Protein AF-0000000066302730 (afdb_homodimer)

Sequence (296 aa):
MMSVLVIVGCPEPPALIPSVLYLTNQLKKKGFNVIIAANPAALKLLEVADDDKYYLKGVGAVDIDGGLRGIEGINKIISFVHNDGGVSYTVTYKAKYNKPTYAIVFGRQINKDYVETLKNSNIGVYTARAFHNPMPIVNRIKEILANLMMSVLVIVGCPEPPALIPSVLYLTNQLKKKGFNVIIAANPAALKLLEVADDDKYYLKGVGAVDIDGGLRGIEGINKIISFVHNDGGVSYTVTYKAKYNKPTYAIVFGRQINKDYVETLKNSNIGVYTARAFHNPMPIVNRIKEILANL

Radius of gyration: 19.77 Å; Cα contacts (8 Å, |Δi|>4): 615; chains: 2; bounding box: 35×57×40 Å

pLDDT: mean 97.85, std 1.97, range [82.25, 98.94]

InterPro domains:
  IPR012033 MJ0452 [PF09001] (5-144)
  IPR012033 MJ0452 [PIRSF006600] (1-147)
  IPR036608 MTH777-like superfamily [G3DSA:3.40.50.10160] (1-147)
  IPR036608 MTH777-like superfamily [SSF75181] (1-147)

Solvent-accessible surface area (backbone atoms only — not comparable to full-atom values): 15336 Å² total; per-residue (Å²): 124,57,21,37,35,36,40,40,41,84,50,64,45,35,22,48,60,23,44,50,43,36,50,48,42,54,40,45,75,72,60,36,43,45,34,36,25,19,34,69,53,37,48,51,34,50,47,40,40,34,68,85,35,73,68,52,54,87,47,45,76,38,43,46,74,55,46,74,76,63,65,85,68,66,54,32,36,41,31,50,26,71,51,70,68,28,49,53,49,48,54,51,50,37,66,73,66,68,43,62,33,38,34,41,38,29,20,86,58,79,58,63,66,59,53,50,54,41,44,74,66,72,29,50,77,42,77,21,73,28,36,58,50,36,58,47,50,48,54,49,50,52,55,54,54,71,75,103,126,57,20,37,36,35,39,40,43,83,48,64,45,37,22,48,61,24,45,52,42,35,50,48,41,54,41,44,75,72,60,35,43,45,32,36,26,18,33,68,52,36,48,50,35,49,47,40,41,33,67,83,35,73,67,52,56,88,46,46,75,38,46,47,73,54,47,76,77,63,65,85,68,66,54,34,36,41,32,51,27,72,51,70,69,27,48,54,49,49,54,50,50,38,66,74,66,67,43,62,32,37,33,41,38,31,19,86,58,78,58,64,66,58,54,50,55,41,46,75,66,72,30,50,76,42,77,22,72,27,34,56,51,36,58,46,49,49,53,50,49,52,56,54,55,72,74,103

Structure (mmCIF, N/CA/C/O backbone):
data_AF-0000000066302730-model_v1
#
loop_
_entity.id
_entity.type
_entity.pdbx_description
1 polymer 'Uncharacterized protein MJ0452'
#
loop_
_atom_site.group_PDB
_atom_site.id
_atom_site.type_symbol
_atom_site.label_atom_id
_atom_site.label_alt_id
_atom_site.label_comp_id
_atom_site.label_asym_id
_atom_site.label_entity_id
_atom_site.label_seq_id
_atom_site.pdbx_PDB_ins_code
_atom_site.Cartn_x
_atom_site.Cartn_y
_atom_site.Cartn_z
_atom_site.occupancy
_atom_site.B_iso_or_equiv
_atom_site.auth_seq_id
_atom_site.auth_comp_id
_atom_site.auth_asym_id
_atom_site.auth_atom_id
_atom_site.pdbx_PDB_model_num
ATOM 1 N N . MET A 1 1 ? -18.828 19.938 10.141 1 82.25 1 MET A N 1
ATOM 2 C CA . MET A 1 1 ? -17.984 18.75 10.242 1 82.25 1 MET A CA 1
ATOM 3 C C . MET A 1 1 ? -16.516 19.125 10.117 1 82.25 1 MET A C 1
ATOM 5 O O . MET A 1 1 ? -16.156 20 9.328 1 82.25 1 MET A O 1
ATOM 9 N N . MET A 1 2 ? -15.656 18.656 11.062 1 95.06 2 MET A N 1
ATOM 10 C CA . MET A 1 2 ? -14.242 19.016 11.039 1 95.06 2 MET A CA 1
ATOM 11 C C . MET A 1 2 ? -13.508 18.25 9.938 1 95.06 2 MET A C 1
ATOM 13 O O . MET A 1 2 ? -13.75 17.062 9.734 1 95.06 2 MET A O 1
ATOM 17 N N . SER A 1 3 ? -12.648 19 9.188 1 98.19 3 SER A N 1
ATOM 18 C CA . SER A 1 3 ? -11.906 18.406 8.086 1 98.19 3 SER A CA 1
ATOM 19 C C . SER A 1 3 ? -10.414 18.312 8.406 1 98.19 3 SER A C 1
ATOM 21 O O . SER A 1 3 ? -9.836 19.234 8.977 1 98.19 3 SER A O 1
ATOM 23 N N . VAL A 1 4 ? -9.898 17.172 8.07 1 98.75 4 VAL A N 1
ATOM 24 C CA . VAL A 1 4 ? -8.461 16.969 8.195 1 98.75 4 VAL A CA 1
ATOM 25 C C . VAL A 1 4 ? -7.84 16.828 6.805 1 98.75 4 VAL A C 1
ATOM 27 O O . VAL A 1 4 ? -8.328 16.047 5.977 1 98.75 4 VAL A O 1
ATOM 30 N N . LEU A 1 5 ? -6.812 17.625 6.586 1 98.88 5 LEU A N 1
ATOM 31 C CA . LEU A 1 5 ? -6.02 17.531 5.363 1 98.88 5 LEU A CA 1
ATOM 32 C C . LEU A 1 5 ? -4.797 16.641 5.574 1 98.88 5 LEU A C 1
ATOM 34 O O . LEU A 1 5 ? -4.02 16.859 6.504 1 98.88 5 LEU A O 1
ATOM 38 N N . VAL A 1 6 ? -4.668 15.641 4.785 1 98.94 6 VAL A N 1
ATOM 39 C CA . VAL A 1 6 ? -3.541 14.719 4.859 1 98.94 6 VAL A CA 1
ATOM 40 C C . VAL A 1 6 ? -2.604 14.953 3.678 1 98.94 6 VAL A C 1
ATOM 42 O O . VAL A 1 6 ? -3.025 14.898 2.52 1 98.94 6 VAL A O 1
ATOM 45 N N . ILE A 1 7 ? -1.344 15.211 3.938 1 98.88 7 ILE A N 1
ATOM 46 C CA . ILE A 1 7 ? -0.361 15.5 2.898 1 98.88 7 ILE A CA 1
ATOM 47 C C . ILE A 1 7 ? 0.506 14.266 2.65 1 98.88 7 ILE A C 1
ATOM 49 O O . ILE A 1 7 ? 1.129 13.742 3.576 1 98.88 7 ILE A O 1
ATOM 53 N N . VAL A 1 8 ? 0.526 13.812 1.439 1 98.56 8 VAL A N 1
ATOM 54 C CA . VAL A 1 8 ? 1.239 12.602 1.047 1 98.56 8 VAL A CA 1
ATOM 55 C C . VAL A 1 8 ? 2.141 12.891 -0.15 1 98.56 8 VAL A C 1
ATOM 57 O O . VAL A 1 8 ? 1.653 13.148 -1.255 1 98.56 8 VAL A O 1
ATOM 60 N N . GLY A 1 9 ? 3.428 12.859 0.045 1 95.81 9 GLY A N 1
ATOM 61 C CA . GLY A 1 9 ? 4.398 13.148 -0.998 1 95.81 9 GLY A CA 1
ATOM 62 C C . GLY A 1 9 ? 4.855 11.906 -1.744 1 95.81 9 GLY A C 1
ATOM 63 O O . GLY A 1 9 ? 4.031 11.117 -2.213 1 95.81 9 GLY A O 1
ATOM 64 N N . CYS A 1 10 ? 6.129 11.734 -1.907 1 94.75 10 CYS A N 1
ATOM 65 C CA . CYS A 1 10 ? 6.75 10.641 -2.648 1 94.75 10 CYS A CA 1
ATOM 66 C C . CYS A 1 10 ? 6.426 9.297 -2.01 1 94.75 10 CYS A C 1
ATOM 68 O O . CYS A 1 10 ? 6.703 9.086 -0.829 1 94.75 10 CYS A O 1
ATOM 70 N N . PRO A 1 11 ? 5.91 8.414 -2.777 1 96.25 11 PRO A N 1
ATOM 71 C CA . PRO A 1 11 ? 5.445 7.152 -2.195 1 96.25 11 PRO A CA 1
ATOM 72 C C . PRO A 1 11 ? 6.539 6.09 -2.133 1 96.25 11 PRO A C 1
ATOM 74 O O . PRO A 1 11 ? 6.242 4.895 -2.055 1 96.25 11 PRO A O 1
ATOM 77 N N . GLU A 1 12 ? 7.762 6.449 -2.094 1 96.06 12 GLU A N 1
ATOM 78 C CA . GLU A 1 12 ? 8.906 5.543 -2.178 1 96.06 12 GLU A CA 1
ATOM 79 C C . GLU A 1 12 ? 8.898 4.535 -1.034 1 96.06 12 GLU A C 1
ATOM 81 O O . GLU A 1 12 ? 9.102 3.338 -1.253 1 96.06 12 GLU A O 1
ATOM 86 N N . PRO A 1 13 ? 8.68 4.953 0.217 1 97.38 13 PRO A N 1
ATOM 87 C CA . PRO A 1 13 ? 8.672 3.945 1.28 1 97.38 13 PRO A CA 1
ATOM 88 C C . PRO A 1 13 ? 7.434 3.055 1.247 1 97.38 13 PRO A C 1
ATOM 90 O O . PRO A 1 13 ? 6.309 3.559 1.293 1 97.38 13 PRO A O 1
ATOM 93 N N . PRO A 1 14 ? 7.566 1.772 1.307 1 97.69 14 PRO A N 1
ATOM 94 C CA . PRO A 1 14 ? 6.441 0.843 1.213 1 97.69 14 PRO A CA 1
ATOM 95 C C . PRO A 1 14 ? 5.418 1.039 2.33 1 97.69 14 PRO A C 1
ATOM 97 O O . PRO A 1 14 ? 4.23 0.777 2.139 1 97.69 14 PRO A O 1
ATOM 100 N N . ALA A 1 15 ? 5.844 1.552 3.383 1 98.38 15 ALA A N 1
ATOM 101 C CA . ALA A 1 15 ? 4.977 1.697 4.551 1 98.38 15 ALA A CA 1
ATOM 102 C C . ALA A 1 15 ? 4.027 2.879 4.383 1 98.38 15 ALA A C 1
ATOM 104 O O . ALA A 1 15 ? 3.055 3.012 5.129 1 98.38 15 ALA A O 1
ATOM 105 N N . LEU A 1 16 ? 4.285 3.754 3.436 1 98.62 16 LEU A N 1
ATOM 106 C CA . LEU A 1 16 ? 3.555 5.016 3.359 1 98.62 16 LEU A CA 1
ATOM 107 C C . LEU A 1 16 ? 2.092 4.777 2.996 1 98.62 16 LEU A C 1
ATOM 109 O O . LEU A 1 16 ? 1.191 5.164 3.744 1 98.62 16 LEU A O 1
ATOM 113 N N . ILE A 1 17 ? 1.818 4.062 1.944 1 98.81 17 ILE A N 1
ATOM 114 C CA . ILE A 1 17 ? 0.468 3.932 1.408 1 98.81 17 ILE A CA 1
ATOM 115 C C . ILE A 1 17 ? -0.411 3.176 2.402 1 98.81 17 ILE A C 1
ATOM 117 O O . ILE A 1 17 ? -1.511 3.625 2.734 1 98.81 17 ILE A O 1
ATOM 121 N N . PRO A 1 18 ? 0.061 2.053 2.994 1 98.88 18 PRO A N 1
ATOM 122 C CA . PRO A 1 18 ? -0.733 1.389 4.031 1 98.88 18 PRO A CA 1
ATOM 123 C C . PRO A 1 18 ? -1.043 2.303 5.211 1 98.88 18 PRO A C 1
ATOM 125 O O . PRO A 1 18 ? -2.162 2.289 5.73 1 98.88 18 PRO A O 1
ATOM 128 N N . SER A 1 19 ? -0.07 3.105 5.586 1 98.94 19 SER A N 1
ATOM 129 C CA . SER A 1 19 ? -0.246 3.992 6.73 1 98.94 19 SER A CA 1
ATOM 130 C C . SER A 1 19 ? -1.271 5.082 6.43 1 98.94 19 SER A C 1
ATOM 132 O O . SER A 1 19 ? -2.057 5.457 7.305 1 98.94 19 SER A O 1
ATOM 134 N N . VAL A 1 20 ? -1.261 5.602 5.23 1 98.94 20 VAL A N 1
ATOM 135 C CA . VAL A 1 20 ? -2.217 6.629 4.832 1 98.94 20 VAL A CA 1
ATOM 136 C C . VAL A 1 20 ? -3.631 6.055 4.848 1 98.94 20 VAL A C 1
ATOM 138 O O . VAL A 1 20 ? -4.57 6.703 5.312 1 98.94 20 VAL A O 1
ATOM 141 N N . LEU A 1 21 ? -3.787 4.836 4.324 1 98.94 21 LEU A N 1
ATOM 142 C CA . LEU A 1 21 ? -5.102 4.203 4.352 1 98.94 21 LEU A CA 1
ATOM 143 C C . LEU A 1 21 ? -5.57 3.98 5.785 1 98.94 21 LEU A C 1
ATOM 145 O O . LEU A 1 21 ? -6.738 4.207 6.105 1 98.94 21 LEU A O 1
ATOM 149 N N . TYR A 1 22 ? -4.66 3.547 6.652 1 98.94 22 TYR A N 1
ATOM 150 C CA . TYR A 1 22 ? -4.977 3.361 8.062 1 98.94 22 TYR A CA 1
ATOM 151 C C . TYR A 1 22 ? -5.43 4.668 8.703 1 98.94 22 TYR A C 1
ATOM 153 O O . TYR A 1 22 ? -6.488 4.727 9.328 1 98.94 22 TYR A O 1
ATOM 161 N N . LEU A 1 23 ? -4.672 5.727 8.492 1 98.94 23 LEU A N 1
ATOM 162 C CA . LEU A 1 23 ? -5.02 7.031 9.047 1 98.94 23 LEU A CA 1
ATOM 163 C C . LEU A 1 23 ? -6.383 7.488 8.539 1 98.94 23 LEU A C 1
ATOM 165 O O . LEU A 1 23 ? -7.227 7.93 9.32 1 98.94 23 LEU A O 1
ATOM 169 N N . THR A 1 24 ? -6.57 7.395 7.227 1 98.88 24 THR A N 1
ATOM 170 C CA . THR A 1 24 ? -7.82 7.816 6.605 1 98.88 24 THR A CA 1
ATOM 171 C C . THR A 1 24 ? -9.008 7.098 7.238 1 98.88 24 THR A C 1
ATOM 173 O O . THR A 1 24 ? -10 7.73 7.602 1 98.88 24 THR A O 1
ATOM 176 N N . ASN A 1 25 ? -8.859 5.793 7.398 1 98.88 25 ASN A N 1
ATOM 177 C CA . ASN A 1 25 ? -9.914 4.98 8.008 1 98.88 25 ASN A CA 1
ATOM 178 C C . ASN A 1 25 ? -10.211 5.43 9.438 1 98.88 25 ASN A C 1
ATOM 180 O O . ASN A 1 25 ? -11.367 5.594 9.812 1 98.88 25 ASN A O 1
ATOM 184 N N . GLN A 1 26 ?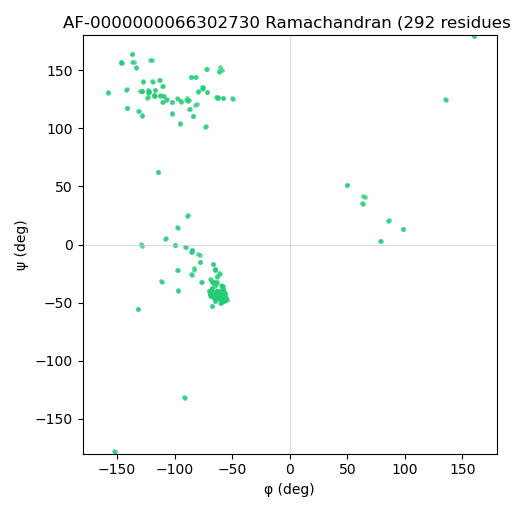 -9.188 5.668 10.203 1 98.88 26 GLN A N 1
ATOM 185 C CA . GLN A 1 26 ? -9.344 6.035 11.602 1 98.88 26 GLN A CA 1
ATOM 186 C C . GLN A 1 26 ? -9.977 7.418 11.742 1 98.88 26 GLN A C 1
ATOM 188 O O . GLN A 1 26 ? -10.82 7.637 12.617 1 98.88 26 GLN A O 1
ATOM 193 N N . LEU A 1 27 ? -9.578 8.352 10.883 1 98.88 27 LEU A N 1
ATOM 194 C CA . LEU A 1 27 ? -10.164 9.695 10.898 1 98.88 27 LEU A CA 1
ATOM 195 C C . LEU A 1 27 ? -11.656 9.641 10.578 1 98.88 27 LEU A C 1
ATOM 197 O O . LEU A 1 27 ? -12.469 10.289 11.242 1 98.88 27 LEU A O 1
ATOM 201 N N . LYS A 1 28 ? -11.984 8.859 9.578 1 98.62 28 LYS A N 1
ATOM 202 C CA . LYS A 1 28 ? -13.391 8.727 9.203 1 98.62 28 LYS A CA 1
ATOM 203 C C . LYS A 1 28 ? -14.203 8.109 10.328 1 98.62 28 LYS A C 1
ATOM 205 O O . LYS A 1 28 ? -15.32 8.547 10.617 1 98.62 28 LYS A O 1
ATOM 210 N N . LYS A 1 29 ? -13.68 7.16 10.984 1 98.19 29 LYS A N 1
ATOM 211 C CA . LYS A 1 29 ? -14.359 6.516 12.109 1 98.19 29 LYS A CA 1
ATOM 212 C C . LYS A 1 29 ? -14.586 7.496 13.25 1 98.19 29 LYS A C 1
ATOM 214 O O . LYS A 1 29 ? -15.555 7.367 14 1 98.19 29 LYS A O 1
ATOM 219 N N . LYS A 1 30 ? -13.719 8.453 13.305 1 98 30 LYS A N 1
ATOM 220 C 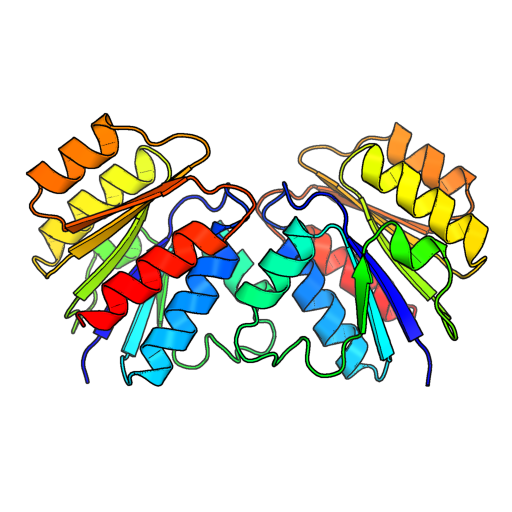CA . LYS A 1 30 ? -13.844 9.469 14.344 1 98 30 LYS A CA 1
ATOM 221 C C . LYS A 1 30 ? -14.797 10.586 13.914 1 98 30 LYS A C 1
ATOM 223 O O . LYS A 1 30 ? -15.047 11.523 14.672 1 98 30 LYS A O 1
ATOM 228 N N . GLY A 1 31 ? -15.242 10.531 12.648 1 97.5 31 GLY A N 1
ATOM 229 C CA . GLY A 1 31 ? -16.25 11.469 12.188 1 97.5 31 GLY A CA 1
ATOM 230 C C . GLY A 1 31 ? -15.672 12.648 11.43 1 97.5 31 GLY A C 1
ATOM 231 O O . GLY A 1 31 ? -16.375 13.625 11.172 1 97.5 31 GLY A O 1
ATOM 232 N N . PHE A 1 32 ? -14.43 12.562 11.055 1 98.44 32 PHE A N 1
ATOM 233 C CA . PHE A 1 32 ? -13.805 13.648 10.312 1 98.44 32 PHE A CA 1
ATOM 234 C C . PHE A 1 32 ? -14.07 13.508 8.82 1 98.44 32 PHE A C 1
ATOM 236 O O . PHE A 1 32 ? -14.117 12.398 8.297 1 98.44 32 PHE A O 1
ATOM 243 N N . ASN A 1 33 ? -14.242 14.648 8.211 1 98.44 33 ASN A N 1
ATOM 244 C CA . ASN A 1 33 ? -14.047 14.711 6.77 1 98.44 33 ASN A CA 1
ATOM 245 C C . ASN A 1 33 ? -12.562 14.688 6.406 1 98.44 33 ASN A C 1
ATOM 247 O O . ASN A 1 33 ? -11.758 15.398 7.02 1 98.44 33 ASN A O 1
ATOM 251 N N . VAL A 1 34 ? -12.195 13.891 5.438 1 98.81 34 VAL A N 1
ATOM 252 C CA . VAL A 1 34 ? -10.781 13.742 5.094 1 98.81 34 VAL A CA 1
ATOM 253 C C . VAL A 1 34 ? -10.547 14.234 3.664 1 98.81 34 VAL A C 1
ATOM 255 O O . VAL A 1 34 ? -11.32 13.914 2.758 1 98.81 34 VAL A O 1
ATOM 258 N N . ILE A 1 35 ? -9.555 15.016 3.498 1 98.81 35 ILE A N 1
ATOM 259 C CA . ILE A 1 35 ? -9.055 15.414 2.188 1 98.81 35 ILE A CA 1
ATOM 260 C C . ILE A 1 35 ? -7.574 15.047 2.066 1 98.81 35 ILE A C 1
ATOM 262 O O . ILE A 1 35 ? -6.777 15.359 2.957 1 98.81 35 ILE A O 1
ATOM 266 N N . ILE A 1 36 ? -7.203 14.438 0.993 1 98.88 36 ILE A N 1
ATOM 267 C CA . ILE A 1 36 ? -5.82 14.031 0.774 1 98.88 36 ILE A CA 1
ATOM 268 C C . ILE A 1 36 ? -5.199 14.891 -0.329 1 98.88 36 ILE A C 1
ATOM 270 O O . ILE A 1 36 ? -5.754 14.992 -1.426 1 98.88 36 ILE A O 1
ATOM 274 N N . ALA A 1 37 ? -4.152 15.539 -0.036 1 98.75 37 ALA A N 1
ATOM 275 C CA . ALA A 1 37 ? -3.295 16.188 -1.022 1 98.75 37 ALA A CA 1
ATOM 276 C C . ALA A 1 37 ? -2.041 15.359 -1.287 1 98.75 37 ALA A C 1
ATOM 278 O O . ALA A 1 37 ? -1.196 15.203 -0.402 1 98.75 37 ALA A O 1
ATOM 279 N N . ALA A 1 38 ? -1.943 14.844 -2.482 1 98.25 38 ALA A N 1
ATOM 280 C CA . ALA A 1 38 ? -0.878 13.875 -2.717 1 98.25 38 ALA A CA 1
ATOM 281 C C . ALA A 1 38 ? -0.345 13.977 -4.141 1 98.25 38 ALA A C 1
ATOM 283 O O . ALA A 1 38 ? -1.014 14.523 -5.023 1 98.25 38 ALA A O 1
ATOM 284 N N . ASN A 1 39 ? 0.9 13.516 -4.316 1 96.19 39 ASN A N 1
ATOM 285 C CA . ASN A 1 39 ? 1.419 13.32 -5.668 1 96.19 39 ASN A CA 1
ATOM 286 C C . ASN A 1 39 ? 0.576 12.312 -6.449 1 96.19 39 ASN A C 1
ATOM 288 O O . ASN A 1 39 ? -0.024 11.414 -5.859 1 96.19 39 ASN A O 1
ATOM 292 N N . PRO A 1 40 ? 0.587 12.484 -7.746 1 94.94 40 PRO A N 1
ATOM 293 C CA . PRO A 1 40 ? -0.243 11.609 -8.57 1 94.94 40 PRO A CA 1
ATOM 294 C C . PRO A 1 40 ? 0.083 10.133 -8.367 1 94.94 40 PRO A C 1
ATOM 296 O O . PRO A 1 40 ? -0.823 9.297 -8.336 1 94.94 40 PRO A O 1
ATOM 299 N N . ALA A 1 41 ? 1.372 9.836 -8.266 1 96 41 ALA A N 1
ATOM 300 C CA . ALA A 1 41 ? 1.76 8.445 -8.062 1 96 41 ALA A CA 1
ATOM 301 C C . ALA A 1 41 ? 1.181 7.895 -6.762 1 96 41 ALA A C 1
ATOM 303 O O . ALA A 1 41 ? 0.678 6.77 -6.723 1 96 41 ALA A O 1
ATOM 304 N N . ALA A 1 42 ? 1.251 8.688 -5.707 1 97.81 42 ALA A N 1
ATOM 305 C CA . ALA A 1 42 ? 0.692 8.266 -4.422 1 97.81 42 ALA A CA 1
ATOM 306 C C . ALA A 1 42 ? -0.819 8.078 -4.516 1 97.81 42 ALA A C 1
ATOM 308 O O . ALA A 1 42 ? -1.364 7.105 -3.994 1 97.81 42 ALA A O 1
ATOM 309 N N . LEU A 1 43 ? -1.479 8.984 -5.18 1 98 43 LEU A N 1
ATOM 310 C CA . LEU A 1 43 ? -2.926 8.883 -5.332 1 98 43 LEU A CA 1
ATOM 311 C C . LEU A 1 43 ? -3.307 7.613 -6.082 1 98 43 LEU A C 1
ATOM 313 O O . LEU A 1 43 ? -4.254 6.922 -5.699 1 98 43 LEU A O 1
ATOM 317 N N . LYS A 1 44 ? -2.594 7.328 -7.117 1 97.94 44 LYS A N 1
ATOM 318 C CA . LYS A 1 44 ? -2.873 6.129 -7.898 1 97.94 44 LYS A CA 1
ATOM 319 C C . LYS A 1 44 ? -2.682 4.867 -7.062 1 97.94 44 LYS A C 1
ATOM 321 O O . LYS A 1 44 ? -3.49 3.939 -7.133 1 97.94 44 LYS A O 1
ATOM 326 N N . LEU A 1 45 ? -1.625 4.84 -6.277 1 98.81 45 LEU A N 1
ATOM 327 C CA . LEU A 1 45 ? -1.378 3.699 -5.402 1 98.81 45 LEU A CA 1
ATOM 328 C C . LEU A 1 45 ? -2.523 3.518 -4.414 1 98.81 45 LEU A C 1
ATOM 330 O O . LEU A 1 45 ? -2.969 2.393 -4.172 1 98.81 45 LEU A O 1
ATOM 334 N N . LEU A 1 46 ? -3.004 4.613 -3.852 1 98.81 46 LEU A N 1
ATOM 335 C CA . LEU A 1 46 ? -4.133 4.559 -2.928 1 98.81 46 LEU A CA 1
ATOM 336 C C . LEU A 1 46 ? -5.371 4 -3.615 1 98.81 46 LEU A C 1
ATOM 338 O O . LEU A 1 46 ? -6.066 3.146 -3.059 1 98.81 46 LEU A O 1
ATOM 342 N N . GLU A 1 47 ? -5.625 4.461 -4.781 1 98.69 47 GLU A N 1
ATOM 343 C CA . GLU A 1 47 ? -6.797 4.039 -5.539 1 98.69 47 GLU A CA 1
ATOM 344 C C . GLU A 1 47 ? -6.746 2.543 -5.844 1 98.69 47 GLU A C 1
ATOM 346 O O . GLU A 1 47 ? -7.754 1.843 -5.715 1 98.69 47 GLU A O 1
ATOM 351 N N . VAL A 1 48 ? -5.613 2.105 -6.223 1 98.81 48 VAL A N 1
ATOM 352 C CA . VAL A 1 48 ? -5.457 0.699 -6.582 1 98.81 48 VAL A CA 1
ATOM 353 C C . VAL A 1 48 ? -5.551 -0.169 -5.328 1 98.81 48 VAL A C 1
ATOM 355 O O . VAL A 1 48 ? -6.16 -1.239 -5.352 1 98.81 48 VAL A O 1
ATOM 358 N N . ALA A 1 49 ? -4.961 0.279 -4.246 1 98.81 49 ALA A N 1
ATOM 359 C CA . ALA A 1 49 ? -5.008 -0.464 -2.99 1 98.81 49 ALA A CA 1
ATOM 360 C C . ALA A 1 49 ? -6.441 -0.581 -2.475 1 98.81 49 ALA A C 1
ATOM 362 O O . ALA A 1 49 ? -6.781 -1.542 -1.78 1 98.81 49 ALA A O 1
ATOM 363 N N . ASP A 1 50 ? -7.219 0.396 -2.736 1 98.81 50 ASP A N 1
ATOM 364 C CA . ASP A 1 50 ? -8.609 0.449 -2.312 1 98.81 50 ASP A CA 1
ATOM 365 C C . ASP A 1 50 ? -9.555 0.407 -3.514 1 98.81 50 ASP A C 1
ATOM 367 O O . ASP A 1 50 ? -10.398 1.291 -3.678 1 98.81 50 ASP A O 1
ATOM 371 N N . ASP A 1 51 ? -9.461 -0.646 -4.168 1 98.12 51 ASP A N 1
ATOM 372 C CA . ASP A 1 51 ? -10.078 -0.824 -5.477 1 98.12 51 ASP A CA 1
ATOM 373 C C . ASP A 1 51 ? -11.594 -0.61 -5.402 1 98.12 51 ASP A C 1
ATOM 375 O O . ASP A 1 51 ? -12.188 -0.049 -6.32 1 98.12 51 ASP A O 1
ATOM 379 N N . ASP A 1 52 ? -12.281 -0.988 -4.355 1 98.62 52 ASP A N 1
ATOM 380 C CA . ASP A 1 52 ? -13.727 -0.846 -4.191 1 98.62 52 ASP A CA 1
ATOM 381 C C . ASP A 1 52 ? -14.078 0.478 -3.516 1 98.62 52 ASP A C 1
ATOM 383 O O . ASP A 1 52 ? -15.242 0.746 -3.227 1 98.62 52 ASP A O 1
ATOM 387 N N . LYS A 1 53 ? -13.086 1.25 -3.16 1 98.44 53 LYS A N 1
ATOM 388 C CA . LYS A 1 53 ? -13.242 2.555 -2.521 1 98.44 53 LYS A CA 1
ATOM 389 C C . LYS A 1 53 ? -13.906 2.422 -1.156 1 98.44 53 LYS A C 1
ATOM 391 O O . LYS A 1 53 ? -14.742 3.248 -0.784 1 98.44 53 LYS A O 1
ATOM 396 N N . TYR A 1 54 ? -13.586 1.35 -0.514 1 98.75 54 TYR A N 1
ATOM 397 C CA . TYR A 1 54 ? -14.117 1.178 0.833 1 98.75 54 TYR A CA 1
ATOM 398 C C . TYR A 1 54 ? -13.57 2.244 1.775 1 98.75 54 TYR A C 1
ATOM 400 O O . TYR A 1 54 ? -14.328 2.912 2.477 1 98.75 54 TYR A O 1
ATOM 408 N N . TYR A 1 55 ? -12.273 2.465 1.792 1 98.81 55 TYR A N 1
ATOM 409 C CA . TYR A 1 55 ? -11.609 3.393 2.703 1 98.81 55 TYR A CA 1
ATOM 410 C C . TYR A 1 55 ? -11.633 4.809 2.146 1 98.81 55 TYR A C 1
ATOM 412 O O . TYR A 1 55 ? -11.672 5.781 2.904 1 98.81 55 TYR A O 1
ATOM 420 N N . LEU A 1 56 ? -11.711 4.93 0.857 1 98.81 56 LEU A N 1
ATOM 421 C CA . LEU A 1 56 ? -11.586 6.238 0.223 1 98.81 56 LEU A CA 1
ATOM 422 C C . LEU A 1 56 ? -12.953 6.805 -0.129 1 98.81 56 LEU A C 1
ATOM 424 O O . LEU A 1 56 ? -13.055 7.895 -0.702 1 98.81 56 LEU A O 1
ATOM 428 N N . LYS A 1 57 ? -13.992 6.004 0.202 1 98.31 57 LYS A N 1
ATOM 429 C CA . LYS A 1 57 ? -15.328 6.531 -0.042 1 98.31 57 LYS A CA 1
ATOM 430 C C . LYS A 1 57 ? -15.547 7.848 0.701 1 98.31 57 LYS A C 1
ATOM 432 O O . LYS A 1 57 ? -15.305 7.934 1.907 1 98.31 57 LYS A 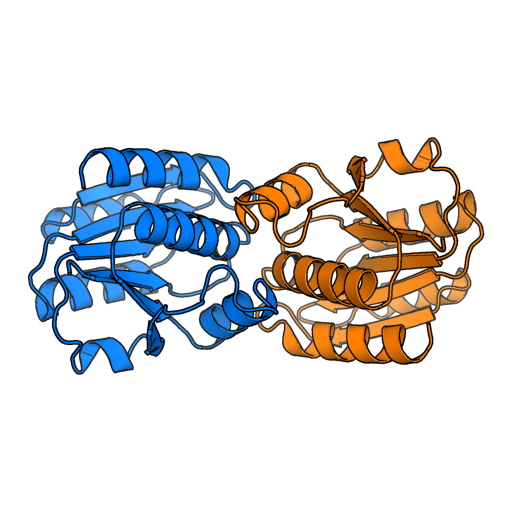O 1
ATOM 437 N N . GLY A 1 58 ? -15.93 8.836 -0.026 1 98 58 GLY A N 1
ATOM 438 C CA . GLY A 1 58 ? -16.219 10.125 0.584 1 98 58 GLY A CA 1
ATOM 439 C C . GLY A 1 58 ? -14.969 10.93 0.9 1 98 58 GLY A C 1
ATOM 440 O O . GLY A 1 58 ? -15.055 12.008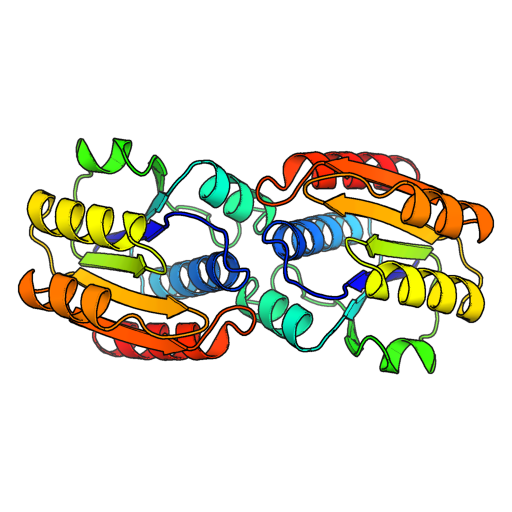 1.491 1 98 58 GLY A O 1
ATOM 441 N N . VAL A 1 59 ? -13.82 10.445 0.559 1 98.62 59 VAL A N 1
ATOM 442 C CA . VAL A 1 59 ? -12.562 11.148 0.81 1 98.62 59 VAL A CA 1
ATOM 443 C C . VAL A 1 59 ? -12.234 12.055 -0.372 1 98.62 59 VAL A C 1
ATOM 445 O O . VAL A 1 59 ? -12.242 11.609 -1.523 1 98.62 59 VAL A O 1
ATOM 448 N N . GLY A 1 60 ? -12.008 13.359 -0.089 1 97.94 60 GLY A N 1
ATOM 449 C CA . GLY A 1 60 ? -11.516 14.242 -1.136 1 97.94 60 GLY A CA 1
ATOM 450 C C . GLY A 1 60 ? -10.062 13.992 -1.492 1 97.94 60 GLY A C 1
ATOM 451 O O . GLY A 1 60 ? -9.273 13.578 -0.642 1 97.94 60 GLY A O 1
ATOM 452 N N . ALA A 1 61 ? -9.734 14.281 -2.736 1 97.56 61 ALA A N 1
ATOM 453 C CA . ALA A 1 61 ? -8.352 14.141 -3.184 1 97.56 61 ALA A CA 1
ATOM 454 C C . ALA A 1 61 ? -7.969 15.266 -4.137 1 97.56 61 ALA A C 1
ATOM 456 O O . ALA A 1 61 ? -8.742 15.633 -5.023 1 97.56 61 ALA A O 1
ATOM 457 N N . VAL A 1 62 ? -6.859 15.812 -3.871 1 97.5 62 VAL A N 1
ATOM 458 C CA . VAL A 1 62 ? -6.328 16.844 -4.758 1 97.5 62 VAL A CA 1
ATOM 459 C C . VAL A 1 62 ? -4.844 16.594 -5.012 1 97.5 62 VAL A C 1
ATOM 461 O O . VAL A 1 62 ? -4.184 15.898 -4.242 1 97.5 62 VAL A O 1
ATOM 464 N N . ASP A 1 63 ? -4.363 17.141 -6.125 1 96.88 63 ASP A N 1
ATOM 465 C CA . ASP A 1 63 ? -2.922 17.156 -6.355 1 96.88 63 ASP A CA 1
ATOM 466 C C . ASP A 1 63 ? -2.199 17.953 -5.281 1 96.88 63 ASP A C 1
ATOM 468 O O . ASP A 1 63 ? -2.693 19 -4.836 1 96.88 63 ASP A O 1
ATOM 472 N N . ILE A 1 64 ? -1.045 17.578 -4.984 1 97.56 64 ILE A N 1
ATOM 473 C CA . ILE A 1 64 ? -0.323 18.156 -3.857 1 97.56 64 ILE A CA 1
ATOM 474 C C . ILE A 1 64 ? -0.052 19.625 -4.125 1 97.56 64 ILE A C 1
ATOM 476 O O . ILE A 1 64 ? -0.106 20.453 -3.207 1 97.56 64 ILE A O 1
ATOM 480 N N . ASP A 1 65 ? 0.201 20 -5.344 1 96.56 65 ASP A N 1
ATOM 481 C CA . ASP A 1 65 ? 0.36 21.422 -5.691 1 96.56 65 ASP A CA 1
ATOM 482 C C . ASP A 1 65 ? -0.991 22.125 -5.742 1 96.56 65 ASP A C 1
ATOM 484 O O . ASP A 1 65 ? -1.097 23.297 -5.375 1 96.56 65 ASP A O 1
ATOM 488 N N . GLY A 1 66 ? -1.995 21.375 -6.137 1 94.06 66 GLY A N 1
ATOM 489 C CA . GLY A 1 66 ? -3.334 21.938 -6.258 1 94.06 66 GLY A CA 1
ATOM 490 C C . GLY A 1 66 ? -3.936 22.328 -4.922 1 94.06 66 GLY A C 1
ATOM 491 O O . GLY A 1 66 ? -4.684 23.312 -4.844 1 94.06 66 GLY A O 1
ATOM 492 N N . GLY A 1 67 ? -3.604 21.609 -3.906 1 94.06 67 GLY A N 1
ATOM 493 C CA . GLY A 1 67 ? -4.113 21.906 -2.578 1 94.06 67 GLY A CA 1
ATOM 494 C C . GLY A 1 67 ? -3.635 23.25 -2.045 1 94.06 67 GLY A C 1
ATOM 495 O O . GLY A 1 67 ? -4.273 23.844 -1.17 1 94.06 67 GLY A O 1
ATOM 496 N N . LEU A 1 68 ? -2.584 23.688 -2.592 1 95.19 68 LEU A N 1
ATOM 497 C CA . LEU A 1 68 ? -2.016 24.938 -2.135 1 95.19 68 LEU A CA 1
ATOM 498 C C . LEU A 1 68 ? -2.775 26.125 -2.727 1 95.19 68 LEU A C 1
ATOM 500 O O . LEU A 1 68 ? -2.605 27.266 -2.279 1 95.19 68 LEU A O 1
ATOM 504 N N . ARG A 1 69 ? -3.705 25.812 -3.695 1 93.5 69 ARG A N 1
ATOM 505 C CA . ARG A 1 69 ? -4.527 26.875 -4.277 1 93.5 69 ARG A CA 1
ATOM 506 C C . ARG A 1 69 ? -5.734 27.172 -3.395 1 93.5 69 ARG A C 1
ATOM 508 O O . ARG A 1 69 ? -6.387 28.203 -3.559 1 93.5 69 ARG A O 1
ATOM 515 N N . GLY A 1 70 ? -6.004 26.219 -2.609 1 92.75 70 GLY A N 1
ATOM 516 C CA . GLY A 1 70 ? -7.031 26.484 -1.617 1 92.75 70 GLY A CA 1
ATOM 517 C C . GLY A 1 70 ? -8.039 25.359 -1.481 1 92.75 70 GLY A C 1
ATOM 518 O O . GLY A 1 70 ? -8.594 24.891 -2.479 1 92.75 70 GLY A O 1
ATOM 519 N N . ILE A 1 71 ? -8.188 24.891 -0.294 1 94.75 71 ILE A N 1
ATOM 520 C CA . ILE A 1 71 ? -9.219 23.953 0.124 1 94.75 71 ILE A CA 1
ATOM 521 C C . ILE A 1 71 ? -10.016 24.547 1.289 1 94.75 71 ILE A C 1
ATOM 523 O O . ILE A 1 71 ? -9.43 24.984 2.285 1 94.75 71 ILE A O 1
ATOM 527 N N . GLU A 1 72 ? -11.273 24.594 1.149 1 93.31 72 GLU A N 1
ATOM 528 C CA . GLU A 1 72 ? -12.094 25.219 2.189 1 93.31 72 GLU A CA 1
ATOM 529 C C . GLU A 1 72 ? -12.344 24.25 3.342 1 93.31 72 GLU A C 1
ATOM 531 O O . GLU A 1 72 ? -12.445 23.031 3.131 1 93.31 72 GLU A O 1
ATOM 536 N N . GLY A 1 73 ? -12.359 24.844 4.48 1 95.44 73 GLY A N 1
ATOM 537 C CA . GLY A 1 73 ? -12.898 24.109 5.613 1 95.44 73 GLY A CA 1
ATOM 538 C C . GLY A 1 73 ? -11.883 23.219 6.297 1 95.44 73 GLY A C 1
ATOM 539 O O . GLY A 1 73 ? -12.25 22.297 7.035 1 95.44 73 GLY A O 1
ATOM 540 N N . ILE A 1 74 ? -10.594 23.5 6.094 1 98 74 ILE A N 1
ATOM 541 C CA . ILE A 1 74 ? -9.57 22.672 6.723 1 98 74 ILE A CA 1
ATOM 542 C C . ILE A 1 74 ? -9.406 23.078 8.188 1 98 74 ILE A C 1
ATOM 544 O O . ILE A 1 74 ? -9.242 24.266 8.492 1 98 74 ILE A O 1
ATOM 548 N N . ASN A 1 75 ? -9.406 22.125 9.039 1 98.44 75 ASN A N 1
ATOM 549 C CA . ASN A 1 75 ? -9.297 22.406 10.461 1 98.44 75 ASN A CA 1
ATOM 550 C C . ASN A 1 75 ? -7.961 21.938 11.023 1 98.44 75 ASN A C 1
ATOM 552 O O . ASN A 1 75 ? -7.434 22.516 11.969 1 98.44 75 ASN A O 1
ATOM 556 N N . LYS A 1 76 ? -7.453 20.891 10.469 1 98.69 76 LYS A N 1
ATOM 557 C CA . LYS A 1 76 ? -6.191 20.297 10.898 1 98.69 76 LYS A CA 1
ATOM 558 C C . LYS A 1 76 ? -5.438 19.688 9.719 1 98.69 76 LYS A C 1
ATOM 560 O O . LYS A 1 76 ? -6.035 19.359 8.695 1 98.69 76 LYS A O 1
ATOM 565 N N . ILE A 1 77 ? -4.105 19.562 9.914 1 98.81 77 ILE A N 1
ATOM 566 C CA . ILE A 1 77 ? -3.258 19 8.867 1 98.81 77 ILE A CA 1
ATOM 567 C C . ILE A 1 77 ? -2.383 17.906 9.445 1 98.81 77 ILE A C 1
ATOM 569 O O . ILE A 1 77 ? -1.811 18.062 10.531 1 98.81 77 ILE A O 1
ATOM 573 N N . ILE A 1 78 ? -2.316 16.781 8.82 1 98.94 78 ILE A N 1
ATOM 574 C CA . ILE A 1 78 ? -1.382 15.711 9.141 1 98.94 78 ILE A CA 1
ATOM 575 C C . ILE A 1 78 ? -0.543 15.375 7.91 1 98.94 78 ILE A C 1
ATOM 577 O O . ILE A 1 78 ? -1.082 15.18 6.816 1 98.94 78 ILE A O 1
ATOM 581 N N . SER A 1 79 ? 0.749 15.305 8.055 1 98.94 79 SER A N 1
ATOM 582 C CA . SER A 1 79 ? 1.654 15.125 6.93 1 98.94 79 SER A CA 1
ATOM 583 C C . SER A 1 79 ? 2.6 13.945 7.164 1 98.94 79 SER A C 1
ATOM 585 O O . SER A 1 79 ? 3.104 13.758 8.273 1 98.94 79 SER A O 1
ATOM 587 N N . PHE A 1 80 ? 2.861 13.18 6.168 1 98.94 80 PHE A N 1
ATOM 588 C CA . PHE A 1 80 ? 3.891 12.148 6.164 1 98.94 80 PHE A CA 1
ATOM 589 C C . PHE A 1 80 ? 5.172 12.656 5.52 1 98.94 80 PHE A C 1
ATOM 591 O O . PHE A 1 80 ? 5.164 13.07 4.355 1 98.94 80 PHE A O 1
ATOM 598 N N . VAL A 1 81 ? 6.27 12.555 6.223 1 98.81 81 VAL A N 1
ATOM 599 C CA . VAL A 1 81 ? 7.488 13.219 5.762 1 98.81 81 VAL A CA 1
ATOM 600 C C . VAL A 1 81 ? 8.648 12.227 5.789 1 98.81 81 VAL A C 1
ATOM 602 O O . VAL A 1 81 ? 9.086 11.797 6.859 1 98.81 81 VAL A O 1
ATOM 605 N N . HIS A 1 82 ? 9.195 11.906 4.586 1 98.44 82 HIS A N 1
ATOM 606 C CA . HIS A 1 82 ? 10.344 11.008 4.605 1 98.44 82 HIS A CA 1
ATOM 607 C C . HIS A 1 82 ? 11.508 11.578 3.801 1 98.44 82 HIS A C 1
ATOM 609 O O . HIS A 1 82 ? 12.562 10.953 3.693 1 98.44 82 HIS A O 1
ATOM 615 N N . ASN A 1 83 ? 11.336 12.781 3.207 1 98.06 83 ASN A N 1
ATOM 616 C CA . ASN A 1 83 ? 12.391 13.43 2.436 1 98.06 83 ASN A CA 1
ATOM 617 C C . ASN A 1 83 ? 12.25 14.945 2.453 1 98.06 83 ASN A C 1
ATOM 619 O O . ASN A 1 83 ? 11.328 15.477 3.078 1 98.06 83 ASN A O 1
ATOM 623 N N . ASP A 1 84 ? 13.148 15.633 1.734 1 98.25 84 ASP A N 1
ATOM 624 C CA . ASP A 1 84 ? 13.18 17.094 1.739 1 98.25 84 ASP A CA 1
ATOM 625 C C . ASP A 1 84 ? 11.898 17.672 1.148 1 98.25 84 ASP A C 1
ATOM 627 O O . ASP A 1 84 ? 11.398 18.703 1.616 1 98.25 84 ASP A O 1
ATOM 631 N N . GLY A 1 85 ? 11.414 17.016 0.06 1 98 85 GLY A N 1
ATOM 632 C CA . GLY A 1 85 ? 10.156 17.469 -0.528 1 98 85 GLY A CA 1
ATOM 633 C C . GLY A 1 85 ? 9.008 17.469 0.457 1 98 85 GLY A C 1
ATOM 634 O O . GLY A 1 85 ? 8.211 18.406 0.494 1 98 85 GLY A O 1
ATOM 635 N N . GLY A 1 86 ? 8.953 16.438 1.275 1 98.38 86 GLY A N 1
ATOM 636 C CA . GLY A 1 86 ? 7.934 16.359 2.311 1 98.38 86 GLY A CA 1
ATOM 637 C C . GLY A 1 86 ? 8.016 17.484 3.314 1 98.38 86 GLY A C 1
ATOM 638 O O . GLY A 1 86 ? 6.988 18.047 3.719 1 98.38 86 GLY A O 1
ATOM 639 N N . VAL A 1 87 ? 9.234 17.797 3.711 1 98.81 87 VAL A N 1
ATOM 640 C CA . VAL A 1 87 ? 9.43 18.906 4.645 1 98.81 87 VAL A CA 1
ATOM 641 C C . VAL A 1 87 ? 8.906 20.188 4.023 1 98.81 87 VAL A C 1
ATOM 643 O O . VAL A 1 87 ? 8.117 20.906 4.645 1 98.81 87 VAL A O 1
ATOM 646 N N . SER A 1 88 ? 9.336 20.438 2.826 1 98.62 88 SER A N 1
ATOM 647 C CA . SER A 1 88 ? 9 21.672 2.137 1 98.62 88 SER A CA 1
ATOM 648 C C . SER A 1 88 ? 7.488 21.828 1.981 1 98.62 88 SER A C 1
ATOM 650 O O . SER A 1 88 ? 6.934 22.891 2.27 1 98.62 88 SER A O 1
ATOM 652 N N . TYR A 1 89 ? 6.82 20.812 1.565 1 98.69 89 TYR A N 1
ATOM 653 C CA . TYR A 1 89 ? 5.375 20.875 1.376 1 98.69 89 TYR A CA 1
ATOM 654 C C . TYR A 1 89 ? 4.66 21.094 2.705 1 98.69 89 TYR A C 1
ATOM 656 O O . TYR A 1 89 ? 3.713 21.875 2.787 1 98.69 89 TYR A O 1
ATOM 664 N N . THR A 1 90 ? 5.09 20.391 3.684 1 98.81 90 THR A N 1
ATOM 665 C CA . THR A 1 90 ? 4.453 20.5 4.988 1 98.81 90 THR A CA 1
ATOM 666 C C . THR A 1 90 ? 4.523 21.938 5.504 1 98.81 90 THR A C 1
ATOM 668 O O . THR A 1 90 ? 3.516 22.5 5.93 1 98.81 90 THR A O 1
ATOM 671 N N . VAL A 1 91 ? 5.707 22.531 5.406 1 98.88 91 VAL A N 1
ATOM 672 C CA . VAL A 1 91 ? 5.902 23.891 5.871 1 98.88 91 VAL A CA 1
ATOM 673 C C . VAL A 1 91 ? 5.035 24.844 5.055 1 98.88 91 VAL A C 1
ATOM 675 O O . VAL A 1 91 ? 4.387 25.734 5.609 1 98.88 91 VAL A O 1
ATOM 678 N N . THR A 1 92 ? 4.996 24.656 3.791 1 98.75 92 THR A N 1
ATOM 679 C CA . THR A 1 92 ? 4.223 25.516 2.9 1 98.75 92 THR A CA 1
ATOM 680 C C . THR A 1 92 ? 2.732 25.406 3.197 1 98.75 92 THR A C 1
ATOM 682 O O . THR A 1 92 ? 2.025 26.406 3.256 1 98.75 92 THR A O 1
ATOM 685 N N . TYR A 1 93 ? 2.24 24.219 3.396 1 98.75 93 TYR A N 1
ATOM 686 C CA . TYR A 1 93 ? 0.834 24 3.723 1 98.75 93 TYR A CA 1
ATOM 687 C C . TYR A 1 93 ? 0.488 24.625 5.074 1 98.75 93 TYR A C 1
ATOM 689 O O . TYR A 1 93 ? -0.577 25.219 5.234 1 98.75 93 TYR A O 1
ATOM 697 N N . LYS A 1 94 ? 1.362 24.406 6.062 1 98.69 94 LYS A N 1
ATOM 698 C CA . LYS A 1 94 ? 1.175 25.047 7.363 1 98.69 94 LYS A CA 1
ATOM 699 C C . LYS A 1 94 ? 1.039 26.562 7.219 1 98.69 94 LYS A C 1
ATOM 701 O O . LYS A 1 94 ? 0.137 27.172 7.801 1 98.69 94 LYS A O 1
ATOM 706 N N . ALA A 1 95 ? 1.907 27.141 6.48 1 98.19 95 ALA A N 1
ATOM 707 C CA . ALA A 1 95 ? 1.886 28.578 6.289 1 98.19 95 ALA A CA 1
ATOM 708 C C . ALA A 1 95 ? 0.609 29.016 5.578 1 98.19 95 ALA A C 1
ATOM 710 O O . ALA A 1 95 ? 0.004 30.031 5.941 1 98.19 95 ALA A O 1
ATOM 711 N N . LYS A 1 96 ? 0.204 28.312 4.582 1 98.06 96 LYS A N 1
ATOM 712 C CA . LYS A 1 96 ? -0.951 28.656 3.758 1 98.06 96 LYS A CA 1
ATOM 713 C C . LYS A 1 96 ? -2.244 28.594 4.566 1 98.06 96 LYS A C 1
ATOM 715 O O . LYS A 1 96 ? -3.084 29.484 4.484 1 98.06 96 LYS A O 1
ATOM 720 N N . TYR A 1 97 ? -2.43 27.516 5.336 1 97.94 97 TYR A N 1
ATOM 721 C CA . TYR A 1 97 ? -3.715 27.266 5.977 1 97.94 97 TYR A CA 1
ATOM 722 C C . TYR A 1 97 ? -3.713 27.75 7.418 1 97.94 97 TYR A C 1
ATOM 724 O O . TYR A 1 97 ? -4.773 27.953 8.016 1 97.94 97 TYR A O 1
ATOM 732 N N . ASN A 1 98 ? -2.557 27.875 7.957 1 97.94 98 ASN A N 1
ATOM 733 C CA . ASN A 1 98 ? -2.369 28.359 9.32 1 97.94 98 ASN A CA 1
ATOM 734 C C . ASN A 1 98 ? -3.27 27.625 10.305 1 97.94 98 ASN A C 1
ATOM 736 O O . ASN A 1 98 ? -4.016 28.25 11.062 1 97.94 98 ASN A O 1
ATOM 740 N N . LYS A 1 99 ? -3.234 26.312 10.25 1 98.38 99 LYS A N 1
ATOM 741 C CA . LYS A 1 99 ? -3.986 25.406 11.125 1 98.38 99 LYS A CA 1
ATOM 742 C C . LYS A 1 99 ? -3.051 24.5 11.914 1 98.38 99 LYS A C 1
ATOM 744 O O . LYS A 1 99 ? -1.874 24.359 11.57 1 98.38 99 LYS A O 1
ATOM 749 N N . PRO A 1 100 ? -3.588 23.938 13.078 1 98.62 100 PRO A N 1
ATOM 750 C CA . PRO A 1 100 ? -2.773 22.922 13.758 1 98.62 100 PRO A CA 1
ATOM 751 C C . PRO A 1 100 ? -2.266 21.844 12.812 1 98.62 100 PRO A C 1
ATOM 753 O O . PRO A 1 100 ? -3.053 21.25 12.07 1 98.62 100 PRO A O 1
ATOM 756 N N . THR A 1 101 ? -0.93 21.641 12.805 1 98.81 101 THR A N 1
ATOM 757 C CA . THR A 1 101 ? -0.27 20.75 11.859 1 98.81 101 THR A CA 1
ATOM 758 C C . THR A 1 101 ? 0.627 19.75 12.578 1 98.81 101 THR A C 1
ATOM 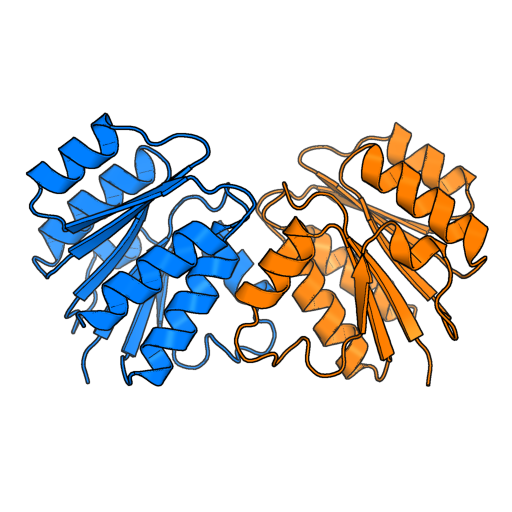760 O O . THR A 1 101 ? 1.39 20.125 13.477 1 98.81 101 THR A O 1
ATOM 763 N N . TYR A 1 102 ? 0.501 18.484 12.219 1 98.94 102 TYR A N 1
ATOM 764 C CA . TYR A 1 102 ? 1.296 17.391 12.758 1 98.94 102 TYR A CA 1
ATOM 765 C C . TYR A 1 102 ? 2.039 16.656 11.648 1 98.94 102 TYR A C 1
ATOM 767 O O . TYR A 1 102 ? 1.451 16.312 10.617 1 98.94 102 TYR A O 1
ATOM 775 N N . ALA A 1 103 ? 3.293 16.438 11.844 1 98.94 103 ALA A N 1
ATOM 776 C CA . ALA A 1 103 ? 4.109 15.734 10.867 1 98.94 103 ALA A CA 1
ATOM 777 C C . ALA A 1 103 ? 4.672 14.438 11.445 1 98.94 103 ALA A C 1
ATOM 779 O O . ALA A 1 103 ? 5.191 14.43 12.562 1 98.94 103 ALA A O 1
ATOM 780 N N . ILE A 1 104 ? 4.48 13.422 10.75 1 98.94 104 ILE A N 1
ATOM 781 C CA . ILE A 1 104 ? 5.172 12.172 11.055 1 98.94 104 ILE A CA 1
ATOM 782 C C . ILE A 1 104 ? 6.426 12.055 10.195 1 98.94 104 ILE A C 1
ATOM 784 O O . ILE A 1 104 ? 6.344 11.766 8.992 1 98.94 104 ILE A O 1
ATOM 788 N N . VAL A 1 105 ? 7.578 12.289 10.789 1 98.94 105 VAL A N 1
ATOM 789 C CA . VAL A 1 105 ? 8.875 12.125 10.125 1 98.94 105 VAL A CA 1
ATOM 790 C C . VAL A 1 105 ? 9.344 10.68 10.258 1 98.94 105 VAL A C 1
ATOM 792 O O . VAL A 1 105 ? 9.57 10.195 11.367 1 98.94 105 VAL A O 1
ATOM 795 N N . PHE A 1 106 ? 9.469 9.992 9.094 1 98.75 106 PHE A N 1
ATOM 796 C CA . PHE A 1 106 ? 9.812 8.578 9.172 1 98.75 106 PHE A CA 1
ATOM 797 C C . PHE A 1 106 ? 10.859 8.211 8.125 1 98.75 106 PHE A C 1
ATOM 799 O O . PHE A 1 106 ? 11.141 9 7.219 1 98.75 106 PHE A O 1
ATOM 806 N N . GLY A 1 107 ? 11.477 7.129 8.242 1 97.88 107 GLY A N 1
ATOM 807 C CA . GLY A 1 107 ? 12.523 6.613 7.363 1 97.88 107 GLY A CA 1
ATOM 808 C C . GLY A 1 107 ? 13.383 5.555 8.023 1 97.88 107 GLY A C 1
ATOM 809 O O . GLY A 1 107 ? 13.133 5.164 9.164 1 97.88 107 GLY A O 1
ATOM 810 N N . ARG A 1 108 ? 14.352 5.035 7.242 1 97.38 108 ARG A N 1
ATOM 811 C CA . ARG A 1 108 ? 15.305 4.086 7.805 1 97.38 108 ARG A CA 1
ATOM 812 C C . ARG A 1 108 ? 16.062 4.699 8.969 1 97.38 108 ARG A C 1
ATOM 814 O O . ARG A 1 108 ? 16.391 4.012 9.945 1 97.38 108 ARG A O 1
ATOM 821 N N . GLN A 1 109 ? 16.328 5.93 8.844 1 97.62 109 GLN A N 1
ATOM 822 C CA . GLN A 1 109 ? 16.891 6.785 9.883 1 97.62 109 GLN A CA 1
ATOM 823 C C . GLN A 1 109 ? 16.141 8.102 9.992 1 97.62 109 GLN A C 1
ATOM 825 O O . GLN A 1 109 ? 15.594 8.602 9 1 97.62 109 GLN A O 1
ATOM 830 N N . ILE A 1 110 ? 16.172 8.648 11.172 1 98.44 110 ILE A N 1
ATOM 831 C CA . ILE A 1 110 ? 15.508 9.93 11.375 1 98.44 110 ILE A CA 1
ATOM 832 C C . ILE A 1 110 ? 16.469 11.07 11.047 1 98.44 110 ILE A C 1
ATOM 834 O O . ILE A 1 110 ? 17.562 11.141 11.586 1 98.44 110 ILE A O 1
ATOM 838 N N . ASN A 1 111 ? 16.016 11.898 10.141 1 98.31 111 ASN A N 1
ATOM 839 C CA . ASN A 1 111 ? 16.781 13.102 9.82 1 98.31 111 ASN A CA 1
ATOM 840 C C . ASN A 1 111 ? 16.484 14.234 10.797 1 98.31 111 ASN A C 1
ATOM 842 O O . ASN A 1 111 ? 15.414 14.852 10.719 1 98.31 111 ASN A O 1
ATOM 846 N N . LYS A 1 112 ? 17.391 14.602 11.625 1 98.56 112 LYS A N 1
ATOM 847 C CA . LYS A 1 112 ? 17.203 15.594 12.672 1 98.56 112 LYS A CA 1
ATOM 848 C C . LYS A 1 112 ? 16.953 16.984 12.078 1 98.56 112 LYS A C 1
ATOM 850 O O . LYS A 1 112 ? 16.234 17.797 12.672 1 98.56 112 LYS A O 1
ATOM 855 N N . ASP A 1 113 ? 17.562 17.219 10.953 1 98.69 113 ASP A N 1
ATOM 856 C CA . ASP A 1 113 ? 17.359 18.5 10.312 1 98.69 113 ASP A CA 1
ATOM 857 C C . ASP A 1 113 ? 15.898 18.688 9.891 1 98.69 113 ASP A C 1
ATOM 859 O O . ASP A 1 113 ? 15.367 19.797 9.953 1 98.69 113 ASP A O 1
ATOM 863 N N . TYR A 1 114 ? 15.266 17.609 9.352 1 98.88 114 TYR A N 1
ATOM 864 C CA . TYR A 1 114 ? 13.844 17.672 9.031 1 98.88 114 TYR A CA 1
ATOM 865 C C . TYR A 1 114 ? 13.023 18.047 10.258 1 98.88 114 TYR A C 1
ATOM 867 O O . TYR A 1 114 ? 12.18 18.953 10.203 1 98.88 114 TYR A O 1
ATOM 875 N N . VAL A 1 115 ? 13.305 17.375 11.367 1 98.88 115 VAL A N 1
ATOM 876 C CA . VAL A 1 115 ? 12.578 17.562 12.617 1 98.88 115 VAL A CA 1
ATOM 877 C C . VAL A 1 115 ? 12.703 19 13.078 1 98.88 115 VAL A C 1
ATOM 879 O O . VAL A 1 115 ? 11.703 19.656 13.398 1 98.88 115 VAL A O 1
ATOM 882 N N . GLU A 1 116 ? 13.883 19.516 13.078 1 98.81 116 GLU A N 1
ATOM 883 C CA . GLU A 1 116 ? 14.141 20.875 13.547 1 98.81 116 GLU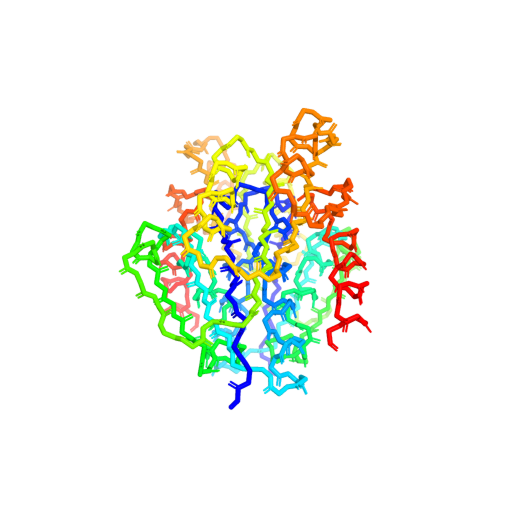 A CA 1
ATOM 884 C C . GLU A 1 116 ? 13.43 21.906 12.672 1 98.81 116 GLU A C 1
ATOM 886 O O . GLU A 1 116 ? 12.812 22.844 13.188 1 98.81 116 GLU A O 1
ATOM 891 N N . THR A 1 117 ? 13.547 21.703 11.367 1 98.88 117 THR A N 1
ATOM 892 C CA . THR A 1 117 ? 12.898 22.609 10.438 1 98.88 117 THR A CA 1
ATOM 893 C C . THR A 1 117 ? 11.391 22.672 10.688 1 98.88 117 THR A C 1
ATOM 895 O O . THR A 1 117 ? 10.805 23.75 10.75 1 98.88 117 THR A O 1
ATOM 898 N N . LEU A 1 118 ? 10.812 21.562 10.883 1 98.94 118 LEU A N 1
ATOM 899 C CA . LEU A 1 118 ? 9.367 21.484 11.102 1 98.94 118 LEU A CA 1
ATOM 900 C C . LEU A 1 118 ? 8.992 22.094 12.445 1 98.94 118 LEU A C 1
ATOM 902 O O . LEU A 1 118 ? 8.023 22.859 12.547 1 98.94 118 LEU A O 1
ATOM 906 N N . LYS A 1 119 ? 9.734 21.781 13.469 1 98.88 119 LYS A N 1
ATOM 907 C CA . LYS A 1 119 ? 9.461 22.344 14.789 1 98.88 119 LYS A CA 1
ATOM 908 C C . LYS A 1 119 ? 9.562 23.859 14.773 1 98.88 119 LYS A C 1
ATOM 910 O O . LYS A 1 119 ? 8.742 24.547 15.375 1 98.88 119 LYS A O 1
ATOM 915 N N . ASN A 1 120 ? 10.539 24.312 14.07 1 98.62 120 ASN A N 1
ATOM 916 C CA . ASN A 1 120 ? 10.734 25.75 13.969 1 98.62 120 ASN A CA 1
ATOM 917 C C . ASN A 1 120 ? 9.602 26.422 13.203 1 98.62 120 ASN A C 1
ATOM 919 O O . ASN A 1 120 ? 9.461 27.641 13.242 1 98.62 120 ASN A O 1
ATOM 923 N N . SER A 1 121 ? 8.852 25.688 12.492 1 98.69 121 SER A N 1
ATOM 924 C CA . SER A 1 121 ? 7.691 26.188 11.766 1 98.69 121 SER A CA 1
ATOM 925 C C . SER A 1 121 ? 6.402 25.969 12.547 1 98.69 121 SER A C 1
ATOM 927 O O . SER A 1 121 ? 5.312 25.984 11.977 1 98.69 121 SER A O 1
ATOM 929 N N . ASN A 1 122 ? 6.527 25.656 13.836 1 98.5 122 ASN A N 1
ATOM 930 C CA . ASN A 1 122 ? 5.406 25.453 14.75 1 98.5 122 ASN A CA 1
ATOM 931 C C . ASN A 1 122 ? 4.559 24.25 14.336 1 98.5 122 ASN A C 1
ATOM 933 O O . ASN A 1 122 ? 3.328 24.328 14.344 1 98.5 122 ASN A O 1
ATOM 937 N N . ILE A 1 123 ? 5.188 23.234 13.953 1 98.88 123 ILE A N 1
ATOM 938 C CA . ILE A 1 123 ? 4.555 21.969 13.586 1 98.88 123 ILE A CA 1
ATOM 939 C C . ILE A 1 123 ? 4.859 20.922 14.648 1 98.88 123 ILE A C 1
ATOM 941 O O . ILE A 1 123 ? 5.996 20.812 15.117 1 98.88 123 ILE A O 1
ATOM 945 N N . GLY A 1 124 ? 3.758 20.266 15.164 1 98.75 124 GLY A N 1
ATOM 946 C CA . GLY A 1 124 ? 3.992 19.094 16 1 98.75 124 GLY A CA 1
ATOM 947 C C . GLY A 1 124 ? 4.66 17.953 15.273 1 98.75 124 GLY A C 1
ATOM 948 O O . GLY A 1 124 ? 4.172 17.5 14.234 1 98.75 124 GLY A O 1
ATOM 949 N N . VAL A 1 125 ? 5.816 17.438 15.836 1 98.88 125 VAL A N 1
ATOM 950 C CA . VAL A 1 125 ? 6.59 16.469 15.086 1 98.88 125 VAL A CA 1
ATOM 951 C C . VAL A 1 125 ? 6.625 15.141 15.844 1 98.88 125 VAL A C 1
ATOM 953 O O . VAL A 1 125 ? 6.922 15.102 17.031 1 98.88 125 VAL A O 1
ATOM 956 N N . TYR A 1 126 ? 6.277 14.141 15.164 1 98.88 126 TYR A N 1
ATOM 957 C CA . TYR A 1 126 ? 6.43 12.758 15.594 1 98.88 126 TYR A CA 1
ATOM 958 C C . TYR A 1 126 ? 7.441 12.023 14.719 1 98.88 126 TYR A C 1
ATOM 960 O O . TYR A 1 126 ? 7.48 12.227 13.508 1 98.88 126 TYR A O 1
ATOM 968 N N . THR A 1 127 ? 8.273 11.141 15.328 1 98.88 127 THR A N 1
ATOM 969 C CA . THR A 1 127 ? 9.289 10.43 14.555 1 98.88 127 THR A CA 1
ATOM 970 C C . THR A 1 127 ? 9.062 8.922 14.625 1 98.88 127 THR A C 1
ATOM 972 O O . THR A 1 127 ? 8.633 8.398 15.656 1 98.88 127 THR A O 1
ATOM 975 N N . ALA A 1 128 ? 9.242 8.281 13.586 1 98.75 128 ALA A N 1
ATOM 976 C CA . ALA A 1 128 ? 9.094 6.828 13.5 1 98.75 128 ALA A CA 1
ATOM 977 C C . ALA A 1 128 ? 10.164 6.219 12.602 1 98.75 128 ALA A C 1
ATOM 979 O O . ALA A 1 128 ? 10.281 6.582 11.43 1 98.75 128 ALA A O 1
ATOM 980 N N . ARG A 1 129 ? 11.039 5.355 13.156 1 98.25 129 ARG A N 1
ATOM 981 C CA . ARG A 1 129 ? 11.93 4.57 12.305 1 98.25 129 ARG A CA 1
ATOM 982 C C . ARG A 1 129 ? 11.164 3.465 11.586 1 98.25 129 ARG A C 1
ATOM 984 O O . ARG A 1 129 ? 10.797 2.457 12.195 1 98.25 129 ARG A O 1
ATOM 991 N N . ALA A 1 130 ? 10.859 3.699 10.297 1 96.81 130 ALA A N 1
ATOM 992 C CA . ALA A 1 130 ? 10.016 2.797 9.523 1 96.81 130 ALA A CA 1
ATOM 993 C C . ALA A 1 130 ? 10.258 2.969 8.023 1 96.81 130 ALA A C 1
ATOM 995 O O . ALA A 1 130 ? 10.367 4.094 7.531 1 96.81 130 ALA A O 1
ATOM 996 N N . PHE A 1 131 ? 10.445 1.895 7.438 1 95.62 131 PHE A N 1
ATOM 997 C CA . PHE A 1 131 ? 10.516 1.908 5.98 1 95.62 131 PHE A CA 1
ATOM 998 C C . PHE A 1 131 ? 9.633 0.816 5.387 1 95.62 131 PHE A C 1
ATOM 1000 O O . PHE A 1 131 ? 8.711 1.104 4.625 1 95.62 131 PHE A O 1
ATOM 1007 N N . HIS A 1 132 ? 9.867 -0.435 5.812 1 94.56 132 HIS A N 1
ATOM 1008 C CA . HIS A 1 132 ? 9.031 -1.542 5.367 1 94.56 132 HIS A CA 1
ATOM 1009 C C . HIS A 1 132 ? 7.953 -1.866 6.395 1 94.56 132 HIS A C 1
ATOM 1011 O O . HIS A 1 132 ? 6.832 -2.238 6.031 1 94.56 132 HIS A O 1
ATOM 1017 N N . ASN A 1 133 ? 8.273 -1.809 7.594 1 95.56 133 ASN A N 1
ATOM 1018 C CA . ASN A 1 133 ? 7.332 -2.057 8.68 1 95.56 133 ASN A CA 1
ATOM 1019 C C . ASN A 1 133 ? 6.496 -0.816 8.992 1 95.56 133 ASN A C 1
ATOM 1021 O O . ASN A 1 133 ? 7.035 0.206 9.422 1 95.56 133 ASN A O 1
ATOM 1025 N N . PRO A 1 134 ? 5.176 -0.895 8.875 1 98.06 134 PRO A N 1
ATOM 1026 C CA . PRO A 1 134 ? 4.348 0.298 9.062 1 98.06 134 PRO A CA 1
ATOM 1027 C C . PRO A 1 134 ? 4.016 0.564 10.531 1 98.06 134 PRO A C 1
ATOM 1029 O O . PRO A 1 134 ? 3.496 1.631 10.867 1 98.06 134 PRO A O 1
ATOM 1032 N N . MET A 1 135 ? 4.367 -0.257 11.43 1 98.38 135 MET A N 1
ATOM 1033 C CA . MET A 1 135 ? 3.832 -0.222 12.789 1 98.38 135 MET A CA 1
ATOM 1034 C C . MET A 1 135 ? 4.324 1.012 13.539 1 98.38 135 MET A C 1
ATOM 1036 O O . MET A 1 135 ? 3.557 1.654 14.258 1 98.38 135 MET A O 1
ATOM 1040 N N . PRO A 1 136 ? 5.602 1.334 13.398 1 98.69 136 PRO A N 1
ATOM 1041 C CA . PRO A 1 136 ? 6.016 2.559 14.086 1 98.69 136 PRO A CA 1
ATOM 1042 C C . PRO A 1 136 ? 5.223 3.785 13.641 1 98.69 136 PRO A C 1
ATOM 1044 O O . PRO A 1 136 ? 4.938 4.668 14.453 1 98.69 136 PRO A O 1
ATOM 1047 N N . ILE A 1 137 ? 4.895 3.879 12.359 1 98.88 137 ILE A N 1
ATOM 1048 C CA . ILE A 1 137 ? 4.086 4.988 11.867 1 98.88 137 ILE A CA 1
ATOM 1049 C C . ILE A 1 137 ? 2.678 4.902 12.453 1 98.88 137 ILE A C 1
ATOM 1051 O O . ILE A 1 137 ? 2.131 5.902 12.922 1 98.88 137 ILE A O 1
ATOM 1055 N N . VAL A 1 138 ? 2.117 3.725 12.477 1 98.88 138 VAL A N 1
ATOM 1056 C CA . VAL A 1 138 ? 0.779 3.479 13.008 1 98.88 138 VAL A CA 1
ATOM 1057 C C . VAL A 1 138 ? 0.712 3.924 14.461 1 98.88 138 VAL A C 1
ATOM 1059 O O . VAL A 1 138 ? -0.268 4.543 14.891 1 98.88 138 VAL A O 1
ATOM 1062 N N . ASN A 1 139 ? 1.747 3.613 15.156 1 98.88 139 ASN A N 1
ATOM 1063 C CA . ASN A 1 139 ? 1.787 4.016 16.562 1 98.88 139 ASN A CA 1
ATOM 1064 C C . ASN A 1 139 ? 1.756 5.531 16.703 1 98.88 139 ASN A C 1
ATOM 1066 O O . ASN A 1 139 ? 1.104 6.059 17.609 1 98.88 139 ASN A O 1
ATOM 1070 N N . ARG A 1 140 ? 2.449 6.266 15.875 1 98.88 140 ARG A N 1
ATOM 1071 C CA . ARG A 1 140 ? 2.41 7.727 15.922 1 98.88 140 ARG A CA 1
ATOM 1072 C C . ARG A 1 140 ? 1.036 8.25 15.516 1 98.88 140 ARG A C 1
ATOM 1074 O O . ARG A 1 140 ? 0.552 9.234 16.078 1 98.88 140 ARG A O 1
ATOM 1081 N N . ILE A 1 141 ? 0.412 7.594 14.531 1 98.94 141 ILE A N 1
ATOM 1082 C CA . ILE A 1 141 ? -0.947 7.957 14.141 1 98.94 141 ILE A CA 1
ATOM 1083 C C . ILE A 1 141 ? -1.874 7.852 15.352 1 98.94 141 ILE A C 1
ATOM 1085 O O . ILE A 1 141 ? -2.656 8.766 15.625 1 98.94 141 ILE A O 1
ATOM 1089 N N . LYS A 1 142 ? -1.784 6.75 16.031 1 98.81 142 LYS A N 1
ATOM 1090 C CA . LYS A 1 142 ? -2.615 6.551 17.219 1 98.81 142 LYS A CA 1
ATOM 1091 C C . LYS A 1 142 ? -2.4 7.672 18.234 1 98.81 142 LYS A C 1
ATOM 1093 O O . LYS A 1 142 ? -3.357 8.164 18.844 1 98.81 142 LYS A O 1
ATOM 1098 N N . GLU A 1 143 ? -1.188 8.039 18.438 1 98.75 143 GLU A N 1
ATOM 1099 C CA . GLU A 1 143 ? -0.871 9.117 19.359 1 98.75 143 GLU A CA 1
ATOM 1100 C C . GLU A 1 143 ? -1.512 10.43 18.906 1 98.75 143 GLU A C 1
ATOM 1102 O O . GLU A 1 143 ? -2.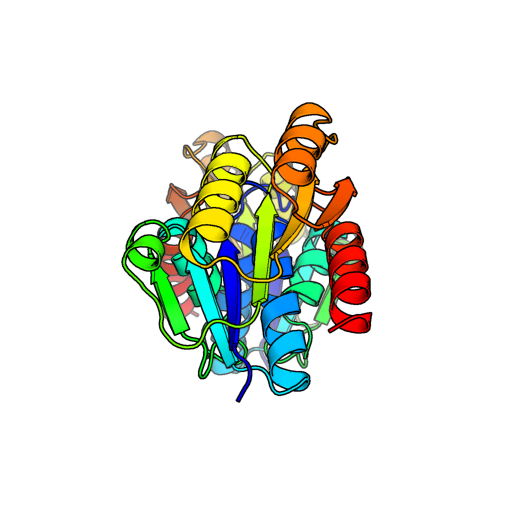1 11.148 19.734 1 98.75 143 GLU A O 1
ATOM 1107 N N . ILE A 1 144 ? -1.372 10.734 17.672 1 98.75 144 ILE A N 1
ATOM 1108 C CA . ILE A 1 144 ? -1.953 11.953 17.125 1 98.75 144 ILE A CA 1
ATOM 1109 C C . ILE A 1 144 ? -3.469 11.93 17.297 1 98.75 144 ILE A C 1
ATOM 1111 O O . ILE A 1 144 ? -4.062 12.906 17.766 1 98.75 144 ILE A O 1
ATOM 1115 N N . LEU A 1 145 ? -4.082 10.844 17.016 1 98.5 145 LEU A N 1
ATOM 1116 C CA . LEU A 1 145 ? -5.535 10.711 17.031 1 98.5 145 LEU A CA 1
ATOM 1117 C C . LEU A 1 145 ? -6.074 10.797 18.453 1 98.5 145 LEU A C 1
ATOM 1119 O O . LEU A 1 145 ? -7.199 11.258 18.672 1 98.5 145 LEU A O 1
ATOM 1123 N N . ALA A 1 146 ? -5.258 10.375 19.359 1 97.25 146 ALA A N 1
ATOM 1124 C CA . ALA A 1 146 ? -5.668 10.438 20.766 1 97.25 146 ALA A CA 1
ATOM 1125 C C . ALA A 1 146 ? -5.836 11.883 21.219 1 97.25 146 ALA A C 1
ATOM 1127 O O . ALA A 1 146 ? -6.578 12.156 22.156 1 97.25 146 ALA A O 1
ATOM 1128 N N . ASN A 1 147 ? -5.211 12.773 20.5 1 91.44 147 ASN A N 1
ATOM 1129 C CA . ASN A 1 147 ? -5.219 14.172 20.906 1 91.44 147 ASN A CA 1
ATOM 1130 C C . ASN A 1 147 ? -6.094 15.016 20 1 91.44 147 ASN A C 1
ATOM 1132 O O . ASN A 1 147 ? -6.059 16.25 20.062 1 91.44 147 ASN A O 1
ATOM 1136 N N . LEU A 1 148 ? -6.793 14.352 19.078 1 92.25 148 LEU A N 1
ATOM 1137 C CA . LEU A 1 148 ? -7.68 15.086 18.172 1 92.25 148 LEU A CA 1
ATOM 1138 C C . LEU A 1 148 ? -9.109 15.094 18.703 1 92.25 148 LEU A C 1
ATOM 1140 O O . LEU A 1 148 ? -9.562 14.109 19.281 1 92.25 148 LEU A O 1
ATOM 1144 N N . MET B 1 1 ? -14.523 -25.359 -4.238 1 82.44 1 MET B N 1
ATOM 1145 C CA . MET B 1 1 ? -14.141 -23.984 -4.555 1 82.44 1 MET B CA 1
ATOM 1146 C C . MET B 1 1 ? -12.672 -23.922 -4.957 1 82.44 1 MET B C 1
ATOM 1148 O O . MET B 1 1 ? -11.828 -24.609 -4.383 1 82.44 1 MET B O 1
ATOM 1152 N N . MET B 1 2 ? -12.367 -23.25 -6.094 1 95.19 2 MET B N 1
ATOM 1153 C CA . MET B 1 2 ? -10.984 -23.188 -6.562 1 95.19 2 MET B CA 1
ATOM 1154 C C . MET B 1 2 ? -10.172 -22.188 -5.738 1 95.19 2 MET B C 1
ATOM 1156 O O . MET B 1 2 ? -10.664 -21.109 -5.398 1 95.19 2 MET B O 1
ATOM 1160 N N . SER B 1 3 ? -8.938 -22.625 -5.359 1 98.19 3 SER B N 1
ATOM 1161 C CA . SER B 1 3 ? -8.078 -21.781 -4.535 1 98.19 3 SER B CA 1
ATOM 1162 C C . SER B 1 3 ? -6.871 -21.281 -5.328 1 98.19 3 SER B C 1
ATOM 1164 O O . SER B 1 3 ? -6.277 -22.031 -6.105 1 98.19 3 SER B O 1
ATOM 1166 N N . VAL B 1 4 ? -6.625 -20.031 -5.125 1 98.81 4 VAL B N 1
ATOM 1167 C CA . VAL B 1 4 ? -5.434 -19.422 -5.707 1 98.81 4 VAL B CA 1
ATOM 1168 C C . VAL B 1 4 ? -4.453 -19.031 -4.602 1 98.81 4 VAL B C 1
ATOM 1170 O O . VAL B 1 4 ? -4.84 -18.391 -3.619 1 98.81 4 VAL B O 1
ATOM 1173 N N . LEU B 1 5 ? -3.238 -19.484 -4.777 1 98.88 5 LEU B N 1
ATOM 1174 C CA . LEU B 1 5 ? -2.146 -19.109 -3.885 1 98.88 5 LEU B CA 1
ATOM 1175 C C . LEU B 1 5 ? -1.371 -17.922 -4.449 1 98.88 5 LEU B C 1
ATOM 1177 O O . LEU B 1 5 ? -0.92 -17.969 -5.598 1 98.88 5 LEU B O 1
ATOM 1181 N N . VAL B 1 6 ? -1.284 -16.875 -3.711 1 98.94 6 VAL B N 1
ATOM 1182 C CA . VAL B 1 6 ? -0.558 -15.68 -4.117 1 98.94 6 VAL B CA 1
ATOM 1183 C C . VAL B 1 6 ? 0.748 -15.578 -3.33 1 98.94 6 VAL B C 1
ATOM 1185 O O . VAL B 1 6 ? 0.739 -15.578 -2.098 1 98.94 6 VAL B O 1
ATOM 1188 N N . ILE B 1 7 ? 1.86 -15.477 -4.004 1 98.88 7 ILE B N 1
ATOM 1189 C CA . ILE B 1 7 ? 3.174 -15.414 -3.373 1 98.88 7 ILE B CA 1
ATOM 1190 C C . ILE B 1 7 ? 3.68 -13.969 -3.373 1 98.88 7 ILE B C 1
ATOM 1192 O O . ILE B 1 7 ? 3.777 -13.344 -4.43 1 98.88 7 ILE B O 1
ATOM 1196 N N . VAL B 1 8 ? 3.973 -13.469 -2.223 1 98.62 8 VAL B N 1
ATOM 1197 C CA . VAL B 1 8 ? 4.391 -12.086 -2.033 1 98.62 8 VAL B CA 1
ATOM 1198 C C . VAL B 1 8 ? 5.691 -12.047 -1.234 1 98.62 8 VAL B C 1
ATOM 1200 O O . VAL B 1 8 ? 5.707 -12.359 -0.04 1 98.62 8 VAL B O 1
ATOM 1203 N N . GLY B 1 9 ? 6.77 -11.664 -1.859 1 95.88 9 GLY B N 1
ATOM 1204 C CA . GLY B 1 9 ? 8.078 -11.609 -1.23 1 95.88 9 GLY B CA 1
ATOM 1205 C C . GLY B 1 9 ? 8.383 -10.258 -0.61 1 95.88 9 GLY B C 1
ATOM 1206 O O . GLY B 1 9 ? 7.578 -9.719 0.154 1 95.88 9 GLY B O 1
ATOM 1207 N N . CYS B 1 10 ? 9.539 -9.711 -0.873 1 94.81 10 CYS B N 1
ATOM 1208 C CA . CYS B 1 10 ? 10.031 -8.453 -0.325 1 94.81 10 CYS B CA 1
ATOM 1209 C C . CYS B 1 10 ? 9.141 -7.293 -0.741 1 94.81 10 CYS B C 1
ATOM 1211 O O . CYS B 1 10 ? 8.914 -7.066 -1.933 1 94.81 10 CYS B O 1
ATOM 1213 N N . PRO B 1 11 ? 8.695 -6.555 0.201 1 96.19 11 PRO B N 1
ATOM 1214 C CA . PRO B 1 11 ? 7.711 -5.516 -0.119 1 96.19 11 PRO B CA 1
ATOM 1215 C C . PRO B 1 11 ? 8.359 -4.188 -0.499 1 96.19 11 PRO B C 1
ATOM 1217 O O . PRO B 1 11 ? 7.719 -3.137 -0.423 1 96.19 11 PRO B O 1
ATOM 1220 N N . GLU B 1 12 ? 9.555 -4.18 -0.961 1 96.06 12 GLU B N 1
ATOM 1221 C CA . GLU B 1 12 ? 10.344 -2.98 -1.223 1 96.06 12 GLU B CA 1
ATOM 1222 C C . GLU B 1 12 ? 9.656 -2.078 -2.244 1 96.06 12 GLU B C 1
ATOM 1224 O O . GLU B 1 12 ? 9.57 -0.864 -2.047 1 96.06 12 GLU B O 1
ATOM 1229 N N . PRO B 1 13 ? 9.164 -2.609 -3.363 1 97.38 13 PRO B N 1
ATOM 1230 C CA . PRO B 1 13 ? 8.516 -1.701 -4.312 1 97.38 13 PRO B CA 1
ATOM 1231 C C . PRO B 1 13 ? 7.156 -1.202 -3.814 1 97.38 13 PRO B C 1
ATOM 1233 O O . PRO B 1 13 ? 6.277 -2.008 -3.502 1 97.38 13 PRO B O 1
ATOM 1236 N N . PRO B 1 14 ? 6.891 0.064 -3.855 1 97.62 14 PRO B N 1
ATOM 1237 C CA . PRO B 1 14 ? 5.645 0.634 -3.34 1 97.62 14 PRO B CA 1
ATOM 1238 C C . PRO B 1 14 ? 4.41 0.098 -4.059 1 97.62 14 PRO B C 1
ATOM 1240 O O . PRO B 1 14 ? 3.33 0.021 -3.467 1 97.62 14 PRO B O 1
ATOM 1243 N N . ALA B 1 15 ? 4.594 -0.327 -5.215 1 98.38 15 ALA B N 1
ATOM 1244 C CA . ALA B 1 15 ? 3.467 -0.774 -6.031 1 98.38 15 ALA B CA 1
ATOM 1245 C C . ALA B 1 15 ? 3.006 -2.168 -5.613 1 98.38 15 ALA B C 1
ATOM 1247 O O . ALA B 1 15 ? 1.922 -2.611 -5.996 1 98.38 15 ALA B O 1
ATOM 1248 N N . LEU B 1 16 ? 3.803 -2.881 -4.852 1 98.62 16 LEU B N 1
ATOM 1249 C CA . LEU B 1 16 ? 3.533 -4.293 -4.598 1 98.62 16 LEU B CA 1
ATOM 1250 C C . LEU B 1 16 ? 2.271 -4.461 -3.756 1 98.62 16 LEU B C 1
ATOM 1252 O O . LEU B 1 16 ? 1.325 -5.129 -4.176 1 98.62 16 LEU B O 1
ATOM 1256 N N . ILE B 1 17 ? 2.174 -3.807 -2.637 1 98.81 17 ILE B N 1
ATOM 1257 C CA . ILE B 1 17 ? 1.102 -4.035 -1.675 1 98.81 17 ILE B CA 1
ATOM 1258 C C . ILE B 1 17 ? -0.235 -3.615 -2.281 1 98.81 17 ILE B C 1
ATOM 1260 O O . ILE B 1 17 ? -1.206 -4.375 -2.248 1 98.81 17 ILE B O 1
ATOM 1264 N N . PRO B 1 18 ? -0.335 -2.432 -2.939 1 98.88 18 PRO B N 1
ATOM 1265 C CA . PRO B 1 18 ? -1.583 -2.074 -3.619 1 98.88 18 PRO B CA 1
ATOM 1266 C C . PRO B 1 18 ? -1.996 -3.1 -4.672 1 98.88 18 PRO B C 1
ATOM 1268 O O . PRO B 1 18 ? -3.178 -3.434 -4.785 1 98.88 18 PRO B O 1
ATOM 1271 N N . SER B 1 19 ? -1.01 -3.611 -5.391 1 98.94 19 SER B N 1
ATOM 1272 C CA . SER B 1 19 ? -1.299 -4.57 -6.449 1 98.94 19 SER B CA 1
ATOM 1273 C C . SER B 1 19 ? -1.811 -5.891 -5.879 1 98.94 19 SER B C 1
ATOM 1275 O O . SER B 1 19 ? -2.705 -6.516 -6.449 1 98.94 19 SER B O 1
ATOM 1277 N N . VAL B 1 20 ? -1.252 -6.32 -4.781 1 98.94 20 VAL B N 1
ATOM 1278 C CA . VAL B 1 20 ? -1.684 -7.555 -4.137 1 98.94 20 VAL B CA 1
ATOM 1279 C C . VAL B 1 20 ? -3.121 -7.406 -3.645 1 98.94 20 VAL B C 1
ATOM 1281 O O . VAL B 1 20 ? -3.934 -8.32 -3.801 1 98.94 20 VAL B O 1
ATOM 1284 N N . LEU B 1 21 ? -3.438 -6.262 -3.049 1 98.94 21 LEU B N 1
ATOM 1285 C CA . LEU B 1 21 ? -4.809 -6.031 -2.6 1 98.94 21 LEU B CA 1
ATOM 1286 C C . LEU B 1 21 ? -5.773 -6.027 -3.779 1 98.94 21 LEU B C 1
ATOM 1288 O O . LEU B 1 21 ? -6.863 -6.594 -3.697 1 98.94 21 LEU B O 1
ATOM 1292 N N . TYR B 1 22 ? -5.367 -5.395 -4.879 1 98.94 22 TYR B N 1
ATOM 1293 C CA . TYR B 1 22 ? -6.18 -5.379 -6.09 1 98.94 22 TYR B CA 1
ATOM 1294 C C . TYR B 1 22 ? -6.426 -6.797 -6.602 1 98.94 22 TYR B C 1
ATOM 1296 O O . TYR B 1 22 ? -7.57 -7.188 -6.844 1 98.94 22 TYR B O 1
ATOM 1304 N N . LEU B 1 23 ? -5.371 -7.578 -6.715 1 98.94 23 LEU B N 1
ATOM 1305 C CA . LEU B 1 23 ? -5.496 -8.953 -7.184 1 98.94 23 LEU B CA 1
ATOM 1306 C C . LEU B 1 23 ? -6.422 -9.75 -6.27 1 98.94 23 LEU B C 1
ATOM 1308 O O . LEU B 1 23 ? -7.312 -10.461 -6.746 1 98.94 23 LEU B O 1
ATOM 1312 N N . THR B 1 24 ? -6.18 -9.656 -4.965 1 98.88 24 THR B N 1
ATOM 1313 C CA . THR B 1 24 ? -6.973 -10.383 -3.98 1 98.88 24 THR B CA 1
ATOM 1314 C C . THR B 1 24 ? -8.453 -10.062 -4.141 1 98.88 24 THR B C 1
ATOM 1316 O O . THR B 1 24 ? -9.289 -10.977 -4.184 1 98.88 24 THR B O 1
ATOM 1319 N N . ASN B 1 25 ? -8.75 -8.789 -4.277 1 98.88 25 ASN B N 1
ATOM 1320 C CA . ASN B 1 25 ? -10.125 -8.344 -4.453 1 98.88 25 ASN B CA 1
ATOM 1321 C C . ASN B 1 25 ? -10.742 -8.93 -5.723 1 98.88 25 ASN B C 1
ATOM 1323 O O . ASN B 1 25 ? -11.867 -9.438 -5.695 1 98.88 25 ASN B O 1
ATOM 1327 N N . GLN B 1 26 ? -10.016 -8.906 -6.801 1 98.88 26 GLN B N 1
ATOM 1328 C CA . GLN B 1 26 ? -10.523 -9.375 -8.086 1 98.88 26 GLN B CA 1
ATOM 1329 C C . GLN B 1 26 ? -10.734 -10.883 -8.07 1 98.88 26 GLN B C 1
ATOM 1331 O O . GLN B 1 26 ? -11.719 -11.383 -8.625 1 98.88 26 GLN B O 1
ATOM 1336 N N . LEU B 1 27 ? -9.82 -11.625 -7.441 1 98.88 27 LEU B N 1
ATOM 1337 C CA . LEU B 1 27 ? -9.969 -13.07 -7.324 1 98.88 27 LEU B CA 1
ATOM 1338 C C . LEU B 1 27 ? -11.211 -13.43 -6.52 1 98.88 27 LEU B C 1
ATOM 1340 O O . LEU B 1 27 ? -11.977 -14.312 -6.91 1 98.88 27 LEU B O 1
ATOM 1344 N N . LYS B 1 28 ? -11.406 -12.734 -5.438 1 98.62 28 LYS B N 1
ATOM 1345 C CA . LYS B 1 28 ? -12.578 -12.992 -4.605 1 98.62 28 LYS B CA 1
ATOM 1346 C C . LYS B 1 28 ? -13.867 -12.688 -5.367 1 98.62 28 LYS B C 1
ATOM 1348 O O . LYS B 1 28 ? -14.836 -13.453 -5.285 1 98.62 28 LYS B O 1
ATOM 1353 N N . LYS B 1 29 ? -13.883 -11.656 -6.121 1 98.25 29 LYS B N 1
ATOM 1354 C CA . LYS B 1 29 ? -15.047 -11.297 -6.918 1 98.25 29 LYS B CA 1
ATOM 1355 C C . LYS B 1 29 ? -15.352 -12.367 -7.965 1 98.25 29 LYS B C 1
ATOM 1357 O O . LYS B 1 29 ? -16.516 -12.562 -8.336 1 98.25 29 LYS B O 1
ATOM 1362 N N . LYS B 1 30 ? -14.312 -13.039 -8.336 1 98 30 LYS B N 1
ATOM 1363 C CA . LYS B 1 30 ? -14.477 -14.102 -9.32 1 98 30 LYS B CA 1
ATOM 1364 C C . LYS B 1 30 ? -14.867 -15.414 -8.656 1 98 30 LYS B C 1
ATOM 1366 O O . LYS B 1 30 ? -15.086 -16.422 -9.328 1 98 30 LYS B O 1
ATOM 1371 N N . GLY B 1 31 ? -14.859 -15.43 -7.32 1 97.56 31 GLY B N 1
ATOM 1372 C CA . GLY B 1 31 ? -15.344 -16.594 -6.59 1 97.56 31 GLY B CA 1
ATOM 1373 C C . GLY B 1 31 ? -14.227 -17.516 -6.129 1 97.56 31 GLY B C 1
ATOM 1374 O O . GLY B 1 31 ? -14.484 -18.641 -5.699 1 97.56 31 GLY B O 1
ATOM 1375 N N . PHE B 1 32 ? -13.016 -17.062 -6.188 1 98.44 32 PHE B N 1
ATOM 1376 C CA . PHE B 1 32 ? -11.898 -17.891 -5.754 1 98.44 32 PHE B CA 1
ATOM 1377 C C . PHE B 1 32 ? -11.68 -17.75 -4.254 1 98.44 32 PHE B C 1
ATOM 1379 O O . PHE B 1 32 ? -11.859 -16.672 -3.686 1 98.44 32 PHE B O 1
ATOM 1386 N N . ASN B 1 33 ? -11.297 -18.859 -3.678 1 98.44 33 ASN B N 1
ATOM 1387 C CA . ASN B 1 33 ? -10.625 -18.781 -2.387 1 98.44 33 ASN B CA 1
ATOM 1388 C C . ASN B 1 33 ? -9.18 -18.328 -2.537 1 98.44 33 ASN B C 1
ATOM 1390 O O . ASN B 1 33 ? -8.453 -18.812 -3.412 1 98.44 33 ASN B O 1
ATOM 1394 N N . VAL B 1 34 ? -8.75 -17.391 -1.712 1 98.81 34 VAL B N 1
ATOM 1395 C CA . VAL B 1 34 ? -7.414 -16.844 -1.856 1 98.81 34 VAL B CA 1
ATOM 1396 C C . VAL B 1 34 ? -6.582 -17.156 -0.615 1 98.81 34 VAL B C 1
ATOM 1398 O O . VAL B 1 34 ? -7.066 -17.031 0.512 1 98.81 34 VAL B O 1
ATOM 1401 N N . ILE B 1 35 ? -5.406 -17.609 -0.833 1 98.81 35 ILE B N 1
ATOM 1402 C CA . ILE B 1 35 ? -4.402 -17.781 0.214 1 98.81 35 ILE B CA 1
ATOM 1403 C C . ILE B 1 35 ? -3.141 -17 -0.152 1 98.81 35 ILE B C 1
ATOM 1405 O O . ILE B 1 35 ? -2.633 -17.125 -1.27 1 98.81 35 ILE B O 1
ATOM 1409 N N . ILE B 1 36 ? -2.627 -16.266 0.771 1 98.88 36 ILE B N 1
ATOM 1410 C CA . ILE B 1 36 ? -1.428 -15.461 0.529 1 98.88 36 ILE B CA 1
ATOM 1411 C C . ILE B 1 36 ? -0.257 -16.047 1.317 1 98.88 36 ILE B C 1
ATOM 1413 O O . ILE B 1 36 ? -0.355 -16.25 2.529 1 98.88 36 ILE B O 1
ATOM 1417 N N . ALA B 1 37 ? 0.766 -16.375 0.661 1 98.75 37 ALA B N 1
ATOM 1418 C CA . ALA B 1 37 ? 2.057 -16.703 1.266 1 98.75 37 ALA B CA 1
ATOM 1419 C C . ALA B 1 37 ? 3.033 -15.539 1.128 1 98.75 37 ALA B C 1
ATOM 1421 O O . ALA B 1 37 ? 3.451 -15.195 0.019 1 98.75 37 ALA B O 1
ATOM 1422 N N . ALA B 1 38 ? 3.373 -14.945 2.246 1 98.25 38 ALA B N 1
ATOM 1423 C CA . ALA B 1 38 ? 4.125 -13.695 2.146 1 98.25 38 ALA B CA 1
ATOM 1424 C C . ALA B 1 38 ? 5.125 -13.562 3.291 1 98.25 38 ALA B C 1
ATOM 1426 O O . ALA B 1 38 ? 4.984 -14.227 4.324 1 98.25 38 ALA B O 1
ATOM 1427 N N . ASN B 1 39 ? 6.16 -12.758 3.049 1 96.25 39 ASN B N 1
ATOM 1428 C CA . ASN B 1 39 ? 7.031 -12.328 4.137 1 96.25 39 ASN B CA 1
ATOM 1429 C C . ASN B 1 39 ? 6.25 -11.586 5.219 1 96.25 39 ASN B C 1
ATOM 1431 O O . ASN B 1 39 ? 5.254 -10.93 4.926 1 96.25 39 ASN B O 1
ATOM 1435 N N . PRO B 1 40 ? 6.758 -11.719 6.426 1 94.81 40 PRO B N 1
ATOM 1436 C CA . PRO B 1 40 ? 6.043 -11.086 7.535 1 94.81 40 PRO B CA 1
ATOM 1437 C C . PRO B 1 40 ? 5.84 -9.586 7.32 1 94.81 40 PRO B C 1
ATOM 1439 O O . PRO B 1 40 ? 4.77 -9.055 7.633 1 94.81 40 PRO B O 1
ATOM 1442 N N . ALA B 1 41 ? 6.875 -8.93 6.812 1 95.94 41 ALA B N 1
ATOM 1443 C CA . ALA B 1 41 ? 6.75 -7.492 6.57 1 95.94 41 ALA B CA 1
ATOM 1444 C C . ALA B 1 41 ? 5.641 -7.199 5.566 1 95.94 41 ALA B C 1
ATOM 1446 O O . ALA B 1 41 ? 4.855 -6.266 5.754 1 95.94 41 ALA B O 1
ATOM 1447 N N . ALA B 1 42 ? 5.578 -7.984 4.504 1 97.81 42 ALA B N 1
ATOM 1448 C CA . ALA B 1 42 ? 4.527 -7.805 3.506 1 97.81 42 ALA B CA 1
ATOM 1449 C C . ALA B 1 42 ? 3.148 -8.055 4.109 1 97.81 42 ALA B C 1
ATOM 1451 O O . ALA B 1 42 ? 2.205 -7.305 3.846 1 97.81 42 ALA B O 1
ATOM 1452 N N . LEU B 1 43 ? 3.039 -9.086 4.902 1 97.94 43 LEU B N 1
ATOM 1453 C CA . LEU B 1 43 ? 1.763 -9.398 5.539 1 97.94 43 LEU B CA 1
ATOM 1454 C C . LEU B 1 43 ? 1.307 -8.25 6.434 1 97.94 43 LEU B C 1
ATOM 1456 O O . LEU B 1 43 ? 0.131 -7.879 6.426 1 97.94 43 LEU B O 1
ATOM 1460 N N . LYS B 1 44 ? 2.207 -7.723 7.188 1 97.94 44 LYS B N 1
ATOM 1461 C CA . LYS B 1 44 ? 1.879 -6.613 8.078 1 97.94 44 LYS B CA 1
ATOM 1462 C C . LYS B 1 44 ? 1.407 -5.395 7.289 1 97.94 44 LYS B C 1
ATOM 1464 O O . LYS B 1 44 ? 0.442 -4.734 7.676 1 97.94 44 LYS B O 1
ATOM 1469 N N . LEU B 1 45 ? 2.09 -5.102 6.199 1 98.81 45 LEU B N 1
ATOM 1470 C CA . LEU B 1 45 ? 1.689 -3.986 5.348 1 98.81 45 LEU B CA 1
ATOM 1471 C C . LEU B 1 45 ? 0.277 -4.195 4.809 1 98.81 45 LEU B C 1
ATOM 1473 O O . LEU B 1 45 ? -0.525 -3.258 4.789 1 98.81 45 LEU B O 1
ATOM 1477 N N . LEU B 1 46 ? -0.027 -5.414 4.391 1 98.81 46 LEU B N 1
ATOM 1478 C CA . LEU B 1 46 ? -1.365 -5.73 3.902 1 98.81 46 LEU B CA 1
ATOM 1479 C C . LEU B 1 46 ? -2.406 -5.516 4.996 1 98.81 46 LEU B C 1
ATOM 1481 O O . LEU B 1 46 ? -3.461 -4.926 4.746 1 98.81 46 LEU B O 1
ATOM 1485 N N . GLU B 1 47 ? -2.111 -5.961 6.152 1 98.69 47 GLU B N 1
ATOM 1486 C CA . GLU B 1 47 ? -3.035 -5.852 7.281 1 98.69 47 GLU B CA 1
ATOM 1487 C C . GLU B 1 47 ? -3.312 -4.391 7.625 1 98.69 47 GLU B C 1
ATOM 1489 O O . GLU B 1 47 ? -4.461 -4.016 7.875 1 98.69 47 GLU B O 1
ATOM 1494 N N . VAL B 1 48 ? -2.295 -3.629 7.621 1 98.81 48 VAL B N 1
ATOM 1495 C CA . VAL B 1 48 ? -2.434 -2.221 7.977 1 98.81 48 VAL B CA 1
ATOM 1496 C C . VAL B 1 48 ? -3.186 -1.48 6.875 1 98.81 48 VAL B C 1
ATOM 1498 O O . VAL B 1 48 ? -4.031 -0.627 7.152 1 98.81 48 VAL B O 1
ATOM 1501 N N . ALA B 1 49 ? -2.902 -1.799 5.641 1 98.81 49 ALA B N 1
ATOM 1502 C CA . ALA B 1 49 ? -3.58 -1.167 4.512 1 98.81 49 ALA B CA 1
ATOM 1503 C C . ALA B 1 49 ? -5.07 -1.494 4.512 1 98.81 49 ALA B C 1
ATOM 1505 O O . ALA B 1 49 ? -5.883 -0.712 4.016 1 98.81 49 ALA B O 1
ATOM 1506 N N . ASP B 1 50 ? -5.398 -2.633 4.973 1 98.81 50 ASP B N 1
ATOM 1507 C CA . ASP B 1 50 ? -6.777 -3.109 5.039 1 98.81 50 ASP B CA 1
ATOM 1508 C C . ASP B 1 50 ? -7.227 -3.287 6.488 1 98.81 50 ASP B C 1
ATOM 1510 O O . ASP B 1 50 ? -7.672 -4.367 6.879 1 98.81 50 ASP B O 1
ATOM 1514 N N . ASP B 1 51 ? -7.219 -2.223 7.141 1 98.06 51 ASP B N 1
ATOM 1515 C CA . ASP B 1 51 ? -7.379 -2.18 8.594 1 98.06 51 ASP B CA 1
ATOM 1516 C C . ASP B 1 51 ? -8.703 -2.812 9.016 1 98.06 51 ASP B C 1
ATOM 1518 O O . ASP B 1 51 ? -8.773 -3.482 10.047 1 98.06 51 ASP B O 1
ATOM 1522 N N . ASP B 1 52 ? -9.789 -2.689 8.289 1 98.62 52 ASP B N 1
ATOM 1523 C CA . ASP B 1 52 ? -11.102 -3.246 8.609 1 98.62 52 ASP B CA 1
ATOM 1524 C C . ASP B 1 52 ? -11.258 -4.645 8.016 1 98.62 52 ASP B C 1
ATOM 1526 O O . ASP B 1 52 ? -12.328 -5.25 8.125 1 98.62 52 ASP B O 1
ATOM 1530 N N . LYS B 1 53 ? -10.281 -5.117 7.316 1 98.44 53 LYS B N 1
ATOM 1531 C CA . LYS B 1 53 ? -10.258 -6.438 6.695 1 98.44 53 LYS B CA 1
ATOM 1532 C C . LYS B 1 53 ? -11.359 -6.57 5.645 1 98.44 53 LYS B C 1
ATOM 1534 O O . LYS B 1 53 ? -12 -7.613 5.543 1 98.44 53 LYS B O 1
ATOM 1539 N N . TYR B 1 54 ? -11.586 -5.48 4.977 1 98.75 54 TYR B N 1
ATOM 1540 C CA . TYR B 1 54 ? -12.57 -5.531 3.898 1 98.75 54 TYR B CA 1
ATOM 1541 C C . TYR B 1 54 ? -12.094 -6.445 2.773 1 98.75 54 TYR B C 1
ATOM 1543 O O . TYR B 1 54 ? -12.82 -7.34 2.342 1 98.75 54 TYR B O 1
ATOM 1551 N N . TYR B 1 55 ? -10.867 -6.297 2.307 1 98.81 55 TYR B N 1
ATOM 1552 C CA . TYR B 1 55 ? -10.32 -7.043 1.182 1 98.81 55 TYR B CA 1
ATOM 1553 C C . TYR B 1 55 ? -9.742 -8.375 1.641 1 98.81 55 TYR B C 1
ATOM 1555 O O . TYR B 1 55 ? -9.766 -9.359 0.896 1 98.81 55 TYR B O 1
ATOM 1563 N N . LEU B 1 56 ? -9.344 -8.438 2.871 1 98.81 56 LEU B N 1
ATOM 1564 C CA . LEU B 1 56 ? -8.641 -9.625 3.359 1 98.81 56 LEU B CA 1
ATOM 1565 C C . LEU B 1 56 ? -9.594 -10.539 4.121 1 98.81 56 LEU B C 1
ATOM 1567 O O . LEU B 1 56 ? -9.18 -11.578 4.637 1 98.81 56 LEU B O 1
ATOM 1571 N N . LYS B 1 57 ? -10.859 -10.086 4.199 1 98.31 57 LYS B N 1
ATOM 1572 C CA . LYS B 1 57 ? -11.828 -10.961 4.852 1 98.31 57 LYS B CA 1
ATOM 1573 C C . LYS B 1 57 ? -11.898 -12.32 4.156 1 98.31 57 LYS B C 1
ATOM 1575 O O . LYS B 1 57 ? -12.055 -12.398 2.938 1 98.31 57 LYS B O 1
ATOM 1580 N N . GLY B 1 58 ? -11.719 -13.352 4.93 1 98 58 GLY B N 1
ATOM 1581 C CA . GLY B 1 58 ? -11.812 -14.695 4.387 1 98 58 GLY B CA 1
ATOM 1582 C C . GLY B 1 58 ? -10.57 -15.125 3.627 1 98 58 GLY B C 1
ATOM 1583 O O . GLY B 1 58 ? -10.539 -16.203 3.037 1 98 58 GLY B O 1
ATOM 1584 N N . VAL B 1 59 ? -9.57 -14.328 3.588 1 98.62 59 VAL B N 1
ATOM 1585 C CA . VAL B 1 59 ? -8.328 -14.641 2.893 1 98.62 59 VAL B CA 1
ATOM 1586 C C . VAL B 1 59 ? -7.363 -15.352 3.846 1 98.62 59 VAL B C 1
ATOM 1588 O O . VAL B 1 59 ? -7.105 -14.859 4.949 1 98.62 59 VAL B O 1
ATOM 1591 N N . GLY B 1 60 ? -6.895 -16.547 3.465 1 97.94 60 GLY B N 1
ATOM 1592 C CA . GLY B 1 60 ? -5.848 -17.203 4.242 1 97.94 60 GLY B CA 1
ATOM 1593 C C . GLY B 1 60 ? -4.496 -16.531 4.098 1 97.94 60 GLY B C 1
ATOM 1594 O O . GLY B 1 60 ? -4.191 -15.945 3.053 1 97.94 60 GLY B O 1
ATOM 1595 N N . ALA B 1 61 ? -3.695 -16.641 5.141 1 97.56 61 ALA B N 1
ATOM 1596 C CA . ALA B 1 61 ? -2.348 -16.078 5.102 1 97.56 61 ALA B CA 1
ATOM 1597 C C . ALA B 1 61 ? -1.354 -17 5.812 1 97.56 61 ALA B C 1
ATOM 1599 O O . ALA B 1 61 ? -1.646 -17.516 6.891 1 97.56 61 ALA B O 1
ATOM 1600 N N . VAL B 1 62 ? -0.279 -17.188 5.168 1 97.5 62 VAL B N 1
ATOM 1601 C CA . VAL B 1 62 ? 0.794 -17.969 5.773 1 97.5 62 VAL B CA 1
ATOM 1602 C C . VAL B 1 62 ? 2.137 -17.297 5.52 1 97.5 62 VAL B C 1
ATOM 1604 O O . VAL B 1 62 ? 2.262 -16.469 4.602 1 97.5 62 VAL B O 1
ATOM 1607 N N . ASP B 1 63 ? 3.098 -17.609 6.379 1 96.81 63 ASP B N 1
ATOM 1608 C CA . ASP B 1 63 ? 4.469 -17.188 6.098 1 96.81 63 ASP B CA 1
ATOM 1609 C C . ASP B 1 63 ? 4.98 -17.812 4.805 1 96.81 63 ASP B C 1
ATOM 1611 O O . ASP B 1 63 ? 4.684 -18.984 4.512 1 96.81 63 ASP B O 1
ATOM 1615 N N . ILE B 1 64 ? 5.805 -17.156 4.152 1 97.56 64 ILE B N 1
ATOM 1616 C CA . ILE B 1 64 ? 6.238 -17.562 2.822 1 97.56 64 ILE B CA 1
ATOM 1617 C C . ILE B 1 64 ? 6.984 -18.891 2.914 1 97.56 64 ILE B C 1
ATOM 1619 O O . ILE B 1 64 ? 6.859 -19.75 2.031 1 97.56 64 ILE B O 1
ATOM 1623 N N . ASP B 1 65 ? 7.707 -19.141 3.977 1 96.62 65 ASP B N 1
ATOM 1624 C CA . ASP B 1 65 ? 8.359 -20.422 4.188 1 96.62 65 ASP B CA 1
ATOM 1625 C C . ASP B 1 65 ? 7.355 -21.484 4.645 1 96.62 65 ASP B C 1
ATOM 1627 O O . ASP B 1 65 ? 7.484 -22.656 4.297 1 96.62 65 ASP B O 1
ATOM 1631 N N . GLY B 1 66 ? 6.363 -21.031 5.371 1 94.31 66 GLY B N 1
ATOM 1632 C CA . GLY B 1 66 ? 5.355 -21.938 5.898 1 94.31 66 GLY B CA 1
ATOM 1633 C C . GLY B 1 66 ? 4.496 -22.578 4.82 1 94.31 66 GLY B C 1
ATOM 1634 O O . GLY B 1 66 ? 4.078 -23.719 4.953 1 94.31 66 GLY B O 1
ATOM 1635 N N . GLY B 1 67 ? 4.281 -21.828 3.793 1 94.38 67 GLY B N 1
ATOM 1636 C CA . GLY B 1 67 ? 3.479 -22.344 2.693 1 94.38 67 GLY B CA 1
ATOM 1637 C C . GLY B 1 67 ? 4.125 -23.516 1.978 1 94.38 67 GLY B C 1
ATOM 1638 O O . GLY B 1 67 ? 3.438 -24.312 1.329 1 94.38 67 GLY B O 1
ATOM 1639 N N . LEU B 1 68 ? 5.375 -23.578 2.127 1 95.75 68 LEU B N 1
ATOM 1640 C CA . LEU B 1 68 ? 6.105 -24.641 1.451 1 95.75 68 LEU B CA 1
ATOM 1641 C C . LEU B 1 68 ? 5.953 -25.969 2.201 1 95.75 68 LEU B C 1
ATOM 1643 O O . LEU B 1 68 ? 6.266 -27.031 1.661 1 95.75 68 LEU B O 1
ATOM 1647 N N . ARG B 1 69 ? 5.359 -25.891 3.432 1 93.69 69 ARG B N 1
ATOM 1648 C CA . ARG B 1 69 ? 5.121 -27.109 4.207 1 93.69 69 ARG B CA 1
ATOM 1649 C C . ARG B 1 69 ? 3.834 -27.797 3.766 1 93.69 69 ARG B C 1
ATOM 1651 O O . ARG B 1 69 ? 3.605 -28.969 4.082 1 93.69 69 ARG B O 1
ATOM 1658 N N . GLY B 1 70 ? 3.051 -27.016 3.189 1 92.56 70 GLY B N 1
ATOM 1659 C CA . GLY B 1 70 ? 1.878 -27.625 2.584 1 92.56 70 GLY B CA 1
ATOM 1660 C C . GLY B 1 70 ? 0.596 -26.859 2.859 1 92.56 70 GLY B C 1
ATOM 1661 O O . GLY B 1 70 ? 0.297 -26.531 4.012 1 92.56 70 GLY B O 1
ATOM 1662 N N . ILE B 1 71 ? -0.077 -26.5 1.828 1 94.81 71 ILE B N 1
ATOM 1663 C CA . ILE B 1 71 ? -1.418 -25.938 1.831 1 94.81 71 ILE B CA 1
ATOM 1664 C C . ILE B 1 71 ? -2.344 -26.781 0.963 1 94.81 71 ILE B C 1
ATOM 1666 O O . ILE B 1 71 ? -2.025 -27.078 -0.192 1 94.81 71 ILE B O 1
ATOM 1670 N N . GLU B 1 72 ? -3.42 -27.188 1.509 1 93.56 72 GLU B N 1
ATOM 1671 C CA . GLU B 1 72 ? -4.316 -28.078 0.763 1 93.56 72 GLU B CA 1
ATOM 1672 C C . GLU B 1 72 ? -5.211 -27.266 -0.183 1 93.56 72 GLU B C 1
ATOM 1674 O O . GLU B 1 72 ? -5.574 -26.125 0.112 1 93.56 72 GLU B O 1
ATOM 1679 N N . GLY B 1 73 ? -5.426 -27.891 -1.291 1 95.56 73 GLY B N 1
ATOM 1680 C CA . GLY B 1 73 ? -6.508 -27.422 -2.137 1 95.56 73 GLY B CA 1
ATOM 1681 C C . GLY B 1 73 ? -6.082 -26.297 -3.07 1 95.56 73 GLY B C 1
ATOM 1682 O O . GLY B 1 73 ? -6.922 -25.562 -3.6 1 95.56 73 GLY B O 1
ATOM 1683 N N . ILE B 1 74 ? -4.785 -26.188 -3.326 1 98 74 ILE B N 1
ATOM 1684 C CA . ILE B 1 74 ? -4.309 -25.141 -4.223 1 98 74 ILE B CA 1
ATOM 1685 C C . ILE B 1 74 ? -4.531 -25.562 -5.672 1 98 74 ILE B C 1
ATOM 1687 O O . ILE B 1 74 ? -4.152 -26.656 -6.074 1 98 74 ILE B O 1
ATOM 1691 N N . ASN B 1 75 ? -5.09 -24.672 -6.434 1 98.44 75 ASN B N 1
ATOM 1692 C CA . ASN B 1 75 ? -5.387 -24.984 -7.828 1 98.44 75 ASN B CA 1
ATOM 1693 C C . ASN B 1 75 ? -4.512 -24.172 -8.781 1 98.44 75 ASN B C 1
ATOM 1695 O O . ASN B 1 75 ? -4.18 -24.641 -9.875 1 98.44 75 ASN B O 1
ATOM 1699 N N . LYS B 1 76 ? -4.176 -23.016 -8.383 1 98.69 76 LYS B N 1
ATOM 1700 C CA . LYS B 1 76 ? -3.361 -22.094 -9.18 1 98.69 76 LYS B CA 1
ATOM 1701 C C . LYS B 1 76 ? -2.461 -21.25 -8.289 1 98.69 76 LYS B C 1
ATOM 1703 O O . LYS B 1 76 ? -2.754 -21.047 -7.109 1 98.69 76 LYS B O 1
ATOM 1708 N N . ILE B 1 77 ? -1.357 -20.766 -8.906 1 98.81 77 ILE B N 1
ATOM 1709 C CA . ILE B 1 77 ? -0.408 -19.922 -8.18 1 98.81 77 ILE B CA 1
ATOM 1710 C C . ILE B 1 77 ? -0.135 -18.641 -8.969 1 98.81 77 ILE B C 1
ATOM 1712 O O . ILE B 1 77 ? 0.064 -18.688 -10.18 1 98.81 77 ILE B O 1
ATOM 1716 N N . ILE B 1 78 ? -0.195 -17.516 -8.352 1 98.94 78 ILE B N 1
ATOM 1717 C CA . ILE B 1 78 ? 0.231 -16.25 -8.906 1 98.94 78 ILE B CA 1
ATOM 1718 C C . ILE B 1 78 ? 1.303 -15.625 -8.016 1 98.94 78 ILE B C 1
ATOM 1720 O O . ILE B 1 78 ? 1.13 -15.531 -6.801 1 98.94 78 ILE B O 1
ATOM 1724 N N . SER B 1 79 ? 2.393 -15.188 -8.586 1 98.94 79 SER B N 1
ATOM 1725 C CA . SER B 1 79 ? 3.529 -14.688 -7.816 1 98.94 79 SER B CA 1
ATOM 1726 C C . SER B 1 79 ? 3.959 -13.305 -8.297 1 98.94 79 SER B C 1
ATOM 1728 O O . SER B 1 79 ? 3.992 -13.039 -9.5 1 98.94 79 SER B O 1
ATOM 1730 N N . PHE B 1 80 ? 4.309 -12.453 -7.418 1 98.94 80 PHE B N 1
ATOM 1731 C CA . PHE B 1 80 ? 4.934 -11.164 -7.707 1 98.94 80 PHE B CA 1
ATOM 1732 C C . PHE B 1 80 ? 6.449 -11.258 -7.551 1 98.94 80 PHE B C 1
ATOM 1734 O O . PHE B 1 80 ? 6.945 -11.594 -6.477 1 98.94 80 PHE B O 1
ATOM 1741 N N . VAL B 1 81 ? 7.172 -10.867 -8.57 1 98.81 81 VAL B N 1
ATOM 1742 C CA . VAL B 1 81 ? 8.609 -11.125 -8.57 1 98.81 81 VAL B CA 1
ATOM 1743 C C . VAL B 1 81 ? 9.359 -9.844 -8.938 1 98.81 81 VAL B C 1
ATOM 1745 O O . VAL B 1 81 ? 9.281 -9.367 -10.07 1 98.81 81 VAL B O 1
ATOM 1748 N N . HIS B 1 82 ? 10.141 -9.328 -7.969 1 98.44 82 HIS B N 1
ATOM 1749 C CA . HIS B 1 82 ? 10.906 -8.133 -8.32 1 98.44 82 HIS B CA 1
ATOM 1750 C C . HIS B 1 82 ? 12.383 -8.305 -7.992 1 98.44 82 HIS B C 1
ATOM 1752 O O . HIS B 1 82 ? 13.188 -7.398 -8.227 1 98.44 82 HIS B O 1
ATOM 1758 N N . ASN B 1 83 ? 12.781 -9.469 -7.43 1 98.06 83 ASN B N 1
ATOM 1759 C CA . ASN B 1 83 ? 14.18 -9.742 -7.098 1 98.06 83 ASN B CA 1
ATOM 1760 C C . ASN B 1 83 ? 14.477 -11.242 -7.148 1 98.06 83 ASN B C 1
ATOM 1762 O O . ASN B 1 83 ? 13.594 -12.047 -7.445 1 98.06 83 ASN B O 1
ATOM 1766 N N . ASP B 1 84 ? 15.727 -11.602 -6.824 1 98.25 84 ASP B N 1
ATOM 1767 C CA . ASP B 1 84 ? 16.172 -12.992 -6.918 1 98.25 84 ASP B CA 1
ATOM 1768 C C . ASP B 1 84 ? 15.391 -13.883 -5.953 1 98.25 84 ASP B C 1
ATOM 1770 O O . ASP B 1 84 ? 15.086 -15.031 -6.273 1 98.25 84 ASP B O 1
ATOM 1774 N N . GLY B 1 85 ? 15.148 -13.344 -4.727 1 98 85 GLY B N 1
ATOM 1775 C CA . GLY B 1 85 ? 14.352 -14.102 -3.77 1 98 85 GLY B CA 1
ATOM 1776 C C . GLY B 1 85 ? 12.984 -14.477 -4.301 1 98 85 GLY B C 1
ATOM 1777 O O . GLY B 1 85 ? 12.531 -15.609 -4.113 1 98 85 GLY B O 1
ATOM 1778 N N . GLY B 1 86 ? 12.359 -13.547 -5.004 1 98.38 86 GLY B N 1
ATOM 1779 C CA . GLY B 1 86 ? 11.07 -13.82 -5.625 1 98.38 86 GLY B CA 1
ATOM 1780 C C . GLY B 1 86 ? 11.133 -14.938 -6.652 1 98.38 86 GLY B C 1
ATOM 1781 O O . GLY B 1 86 ? 10.234 -15.781 -6.711 1 98.38 86 GLY B O 1
ATOM 1782 N N . VAL B 1 87 ? 12.172 -14.898 -7.457 1 98.81 87 VAL B N 1
ATOM 1783 C CA . VAL B 1 87 ? 12.352 -15.945 -8.453 1 98.81 87 VAL B CA 1
ATOM 1784 C C . VAL B 1 87 ? 12.469 -17.312 -7.766 1 98.81 87 VAL B C 1
ATOM 1786 O O . VAL B 1 87 ? 11.758 -18.25 -8.117 1 98.81 87 VAL B O 1
ATOM 1789 N N . SER B 1 88 ? 13.328 -17.344 -6.797 1 98.62 88 SER B N 1
ATOM 1790 C CA . SER B 1 88 ? 13.609 -18.594 -6.094 1 98.62 88 SER B CA 1
ATOM 1791 C C . SER B 1 88 ? 12.352 -19.172 -5.449 1 98.62 88 SER B C 1
ATOM 1793 O O . SER B 1 88 ? 12.062 -20.359 -5.582 1 98.62 88 SER B O 1
ATOM 1795 N N . TYR B 1 89 ? 11.602 -18.375 -4.789 1 98.69 89 TYR B N 1
ATOM 1796 C CA . TYR B 1 89 ? 10.383 -18.844 -4.129 1 98.69 89 TYR B CA 1
ATOM 1797 C C . TYR B 1 89 ? 9.359 -19.328 -5.148 1 98.69 89 TYR B C 1
ATOM 1799 O O . TYR B 1 89 ? 8.719 -20.359 -4.949 1 98.69 89 TYR B O 1
ATOM 1807 N N . THR B 1 90 ? 9.211 -18.578 -6.176 1 98.81 90 THR B N 1
ATOM 1808 C CA . THR B 1 90 ? 8.234 -18.938 -7.195 1 98.81 90 THR B CA 1
ATOM 1809 C C . THR B 1 90 ? 8.539 -20.312 -7.773 1 98.81 90 THR B C 1
ATOM 1811 O O . THR B 1 90 ? 7.648 -21.156 -7.867 1 98.81 90 THR B O 1
ATOM 1814 N N . VAL B 1 91 ? 9.805 -20.516 -8.117 1 98.88 91 VAL B N 1
ATOM 1815 C CA . VAL B 1 91 ? 10.211 -21.797 -8.688 1 98.88 91 VAL B CA 1
ATOM 1816 C C . VAL B 1 91 ? 9.984 -22.906 -7.672 1 98.88 91 VAL B C 1
ATOM 1818 O O . VAL B 1 91 ? 9.477 -23.984 -8.023 1 98.88 91 VAL B O 1
ATOM 1821 N N . THR B 1 92 ? 10.312 -22.672 -6.457 1 98.75 92 THR B N 1
ATOM 1822 C CA . THR B 1 92 ? 10.172 -23.672 -5.402 1 98.75 92 THR B CA 1
ATOM 1823 C C . THR B 1 92 ? 8.695 -24.016 -5.172 1 98.75 92 THR B C 1
ATOM 1825 O O . THR B 1 92 ? 8.336 -25.188 -5.039 1 98.75 92 THR B O 1
ATOM 1828 N N . TYR B 1 93 ? 7.855 -23.031 -5.145 1 98.75 93 TYR B N 1
ATOM 1829 C CA . TYR B 1 93 ? 6.426 -23.25 -4.965 1 98.75 93 TYR B CA 1
ATOM 1830 C C . TYR B 1 93 ? 5.836 -24.016 -6.148 1 98.75 93 TYR B C 1
ATOM 1832 O O . TYR B 1 93 ? 5 -24.906 -5.969 1 98.75 93 TYR B O 1
ATOM 1840 N N . LYS B 1 94 ? 6.234 -23.625 -7.367 1 98.69 94 LYS B N 1
ATOM 1841 C CA . LYS B 1 94 ? 5.812 -24.359 -8.555 1 98.69 94 LYS B CA 1
ATOM 1842 C C . LYS B 1 94 ? 6.176 -25.828 -8.438 1 98.69 94 LYS B C 1
ATOM 1844 O O . LYS B 1 94 ? 5.348 -26.703 -8.711 1 98.69 94 LYS B O 1
ATOM 1849 N N . ALA B 1 95 ? 7.359 -26.078 -8.055 1 98.19 95 ALA B N 1
ATOM 1850 C CA . ALA B 1 95 ? 7.824 -27.453 -7.934 1 98.19 95 ALA B CA 1
ATOM 1851 C C . ALA B 1 95 ? 7.043 -28.203 -6.852 1 98.19 95 ALA B C 1
ATOM 1853 O O . ALA B 1 95 ? 6.668 -29.359 -7.039 1 98.19 95 ALA B O 1
ATOM 1854 N N . LYS B 1 96 ? 6.812 -27.594 -5.746 1 98.12 96 LYS B N 1
ATOM 1855 C CA . LYS B 1 96 ? 6.148 -28.203 -4.594 1 98.12 96 LYS B CA 1
ATOM 1856 C C . LYS B 1 96 ? 4.699 -28.562 -4.918 1 98.12 96 LYS B C 1
ATOM 1858 O O . LYS B 1 96 ? 4.234 -29.656 -4.59 1 98.12 96 LYS B O 1
ATOM 1863 N N . TYR B 1 97 ? 3.971 -27.641 -5.547 1 98 97 TYR B N 1
ATOM 1864 C CA . TYR B 1 97 ? 2.529 -27.797 -5.711 1 98 97 TYR B CA 1
ATOM 1865 C C . TYR B 1 97 ? 2.189 -28.344 -7.09 1 98 97 TYR B C 1
ATOM 1867 O O . TYR B 1 97 ? 1.102 -28.891 -7.297 1 98 97 TYR B O 1
ATOM 1875 N N . ASN B 1 98 ? 3.078 -28.172 -7.992 1 97.94 98 ASN B N 1
ATOM 1876 C CA . ASN B 1 98 ? 2.924 -28.656 -9.359 1 97.94 98 ASN B CA 1
ATOM 1877 C C . ASN B 1 98 ? 1.575 -28.25 -9.945 1 97.94 98 ASN B C 1
ATOM 1879 O O . ASN B 1 98 ? 0.829 -29.094 -10.445 1 97.94 98 ASN B O 1
ATOM 1883 N N . LYS B 1 99 ? 1.248 -26.984 -9.852 1 98.44 99 LYS B N 1
ATOM 1884 C CA . LYS B 1 99 ? 0.023 -26.391 -10.375 1 98.44 99 LYS B CA 1
ATOM 1885 C C . LYS B 1 99 ? 0.337 -25.281 -11.383 1 98.44 99 LYS B C 1
ATOM 1887 O O . LYS B 1 99 ? 1.469 -24.797 -11.453 1 98.44 99 LYS B O 1
ATOM 1892 N N . PRO B 1 100 ? -0.689 -24.953 -12.281 1 98.62 100 PRO B N 1
ATOM 1893 C CA . PRO B 1 100 ? -0.476 -23.797 -13.148 1 98.62 100 PRO B CA 1
ATOM 1894 C C . PRO B 1 100 ? -0.02 -22.562 -12.375 1 98.62 100 PRO B C 1
ATOM 1896 O O . PRO B 1 100 ? -0.648 -22.188 -11.383 1 98.62 100 PRO B O 1
ATOM 1899 N N . THR B 1 101 ? 1.128 -21.984 -12.812 1 98.81 101 THR B N 1
ATOM 1900 C CA . THR B 1 101 ? 1.781 -20.891 -12.094 1 98.81 101 THR B CA 1
ATOM 1901 C C . THR B 1 101 ? 2.055 -19.719 -13.023 1 98.81 101 THR B C 1
ATOM 1903 O O . THR B 1 101 ? 2.547 -19.906 -14.141 1 98.81 101 THR B O 1
ATOM 1906 N N . TYR B 1 102 ? 1.693 -18.516 -12.578 1 98.94 102 TYR B N 1
ATOM 1907 C CA . TYR B 1 102 ? 1.908 -17.266 -13.297 1 98.94 102 TYR B CA 1
ATOM 1908 C C . TYR B 1 102 ? 2.734 -16.297 -12.469 1 98.94 102 TYR B C 1
ATOM 1910 O O . TYR B 1 102 ? 2.459 -16.078 -11.281 1 98.94 102 TYR B O 1
ATOM 1918 N N . ALA B 1 103 ? 3.74 -15.734 -13.062 1 98.94 103 ALA B N 1
ATOM 1919 C CA . ALA B 1 103 ? 4.602 -14.781 -12.375 1 98.94 103 ALA B CA 1
ATOM 1920 C C . ALA B 1 103 ? 4.539 -13.406 -13.047 1 98.94 103 ALA B C 1
ATOM 1922 O O . ALA B 1 103 ? 4.625 -13.305 -14.273 1 98.94 103 ALA B O 1
ATOM 1923 N N . ILE B 1 104 ? 4.301 -12.445 -12.289 1 98.94 104 ILE B N 1
ATOM 1924 C CA . ILE B 1 104 ? 4.465 -11.07 -12.742 1 98.94 104 ILE B CA 1
ATOM 1925 C C . ILE B 1 104 ? 5.848 -10.555 -12.344 1 98.94 104 ILE B C 1
ATOM 1927 O O . ILE B 1 104 ? 6.086 -10.242 -11.172 1 98.94 104 ILE B O 1
ATOM 1931 N N . VAL B 1 105 ? 6.746 -10.469 -13.297 1 98.94 105 VAL B N 1
ATOM 1932 C CA . VAL B 1 105 ? 8.078 -9.914 -13.102 1 98.94 105 VAL B CA 1
ATOM 1933 C C . VAL B 1 105 ? 8.047 -8.406 -13.312 1 98.94 105 VAL B C 1
ATOM 1935 O O . VAL B 1 105 ? 7.746 -7.93 -14.414 1 98.94 105 VAL B O 1
ATOM 1938 N N . PHE B 1 106 ? 8.352 -7.656 -12.219 1 98.81 106 PHE B N 1
ATOM 1939 C CA . PHE B 1 106 ? 8.227 -6.207 -12.336 1 98.81 106 PHE B CA 1
ATOM 1940 C C . PHE B 1 106 ? 9.414 -5.508 -11.688 1 98.81 106 PHE B C 1
ATOM 1942 O O . PHE B 1 106 ? 10.195 -6.137 -10.977 1 98.81 106 PHE B O 1
ATOM 1949 N N . GLY B 1 107 ? 9.625 -4.297 -11.953 1 97.88 107 GLY B N 1
ATOM 1950 C CA . GLY B 1 107 ? 10.703 -3.463 -11.445 1 97.88 107 GLY B CA 1
ATOM 1951 C C . GLY B 1 107 ? 10.953 -2.236 -12.305 1 97.88 107 GLY B C 1
ATOM 1952 O O . GLY B 1 107 ? 10.234 -1.99 -13.273 1 97.88 107 GLY B O 1
ATOM 1953 N N . ARG B 1 108 ? 11.938 -1.425 -11.875 1 97.38 108 ARG B N 1
ATOM 1954 C CA . ARG B 1 108 ? 12.328 -0.27 -12.68 1 97.38 108 ARG B CA 1
ATOM 1955 C C . ARG B 1 108 ? 12.797 -0.7 -14.062 1 97.38 108 ARG B C 1
ATOM 1957 O O . ARG B 1 108 ? 12.562 0.003 -15.047 1 97.38 108 ARG B O 1
ATOM 1964 N N . GLN B 1 109 ? 13.422 -1.797 -14.094 1 97.62 109 GLN B N 1
ATOM 1965 C CA . GLN B 1 109 ? 13.82 -2.5 -15.305 1 97.62 109 GLN B CA 1
ATOM 1966 C C . GLN B 1 109 ? 13.484 -3.986 -15.219 1 97.62 109 GLN B C 1
ATOM 1968 O O . GLN B 1 109 ? 13.461 -4.559 -14.125 1 97.62 109 GLN B O 1
ATOM 1973 N N . ILE B 1 110 ? 13.281 -4.559 -16.375 1 98.44 110 ILE B N 1
ATOM 1974 C CA . ILE B 1 110 ? 12.984 -5.984 -16.406 1 98.44 110 ILE B CA 1
ATOM 1975 C C . ILE B 1 110 ? 14.281 -6.781 -16.469 1 98.44 110 ILE B C 1
ATOM 1977 O O . ILE B 1 110 ? 15.117 -6.562 -17.359 1 98.44 110 ILE B O 1
ATOM 1981 N N . ASN B 1 111 ? 14.43 -7.656 -15.508 1 98.31 111 ASN B N 1
ATOM 1982 C CA . ASN B 1 111 ? 15.562 -8.57 -15.523 1 98.31 111 ASN B CA 1
ATOM 1983 C C . ASN B 1 111 ? 15.289 -9.797 -16.391 1 98.31 111 ASN B C 1
ATOM 1985 O O . ASN B 1 111 ? 14.531 -10.68 -15.992 1 98.31 111 ASN B O 1
ATOM 1989 N N . LYS B 1 112 ? 15.93 -9.914 -17.469 1 98.56 112 LYS B N 1
ATOM 1990 C CA . LYS B 1 112 ? 15.688 -10.977 -18.453 1 98.56 112 LYS B CA 1
ATOM 1991 C C . LYS B 1 112 ? 16.062 -12.344 -17.875 1 98.56 112 LYS B C 1
ATOM 1993 O O . LYS B 1 112 ? 15.453 -13.359 -18.219 1 98.56 112 LYS B O 1
ATOM 1998 N N . ASP B 1 113 ? 17.047 -12.336 -17.031 1 98.69 113 ASP B N 1
ATOM 1999 C CA . ASP B 1 113 ? 17.453 -13.594 -16.422 1 98.69 113 ASP B CA 1
ATOM 2000 C C . ASP B 1 113 ? 16.328 -14.164 -15.555 1 98.69 113 ASP B C 1
ATOM 2002 O O . ASP B 1 113 ? 16.156 -15.383 -15.484 1 98.69 113 ASP B O 1
ATOM 2006 N N . TYR B 1 114 ? 15.641 -13.289 -14.789 1 98.88 114 TYR B N 1
ATOM 2007 C CA . TYR B 1 114 ? 14.492 -13.742 -14.016 1 98.88 114 TYR B CA 1
ATOM 2008 C C . TYR B 1 114 ? 13.453 -14.406 -14.922 1 98.88 114 TYR B C 1
ATOM 2010 O O . TYR B 1 114 ? 12.977 -15.5 -14.625 1 98.88 114 TYR B O 1
ATOM 2018 N N . VAL B 1 115 ? 13.141 -13.734 -16.016 1 98.88 115 VAL B N 1
ATOM 2019 C CA . VAL B 1 115 ? 12.125 -14.188 -16.953 1 98.88 115 VAL B CA 1
ATOM 2020 C C . VAL B 1 115 ? 12.508 -15.562 -17.5 1 98.88 115 VAL B C 1
ATOM 2022 O O . VAL B 1 115 ? 11.688 -16.484 -17.5 1 98.88 115 VAL B O 1
ATOM 2025 N N . GLU B 1 116 ? 13.711 -15.711 -17.906 1 98.81 116 GLU B N 1
ATOM 2026 C CA . GLU B 1 116 ? 14.172 -16.969 -18.5 1 98.81 116 GLU B CA 1
ATOM 2027 C C . GLU B 1 116 ? 14.125 -18.109 -17.5 1 98.81 116 GLU B C 1
ATOM 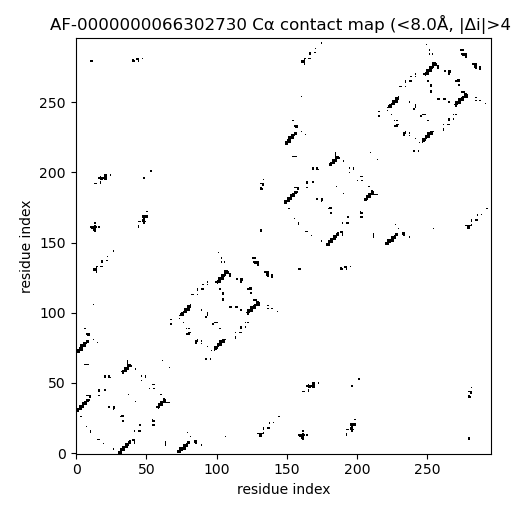2029 O O . GLU B 1 116 ? 13.672 -19.203 -17.812 1 98.81 116 GLU B O 1
ATOM 2034 N N . THR B 1 117 ? 14.602 -17.812 -16.297 1 98.88 117 THR B N 1
ATOM 2035 C CA . THR B 1 117 ? 14.594 -18.828 -15.25 1 98.88 117 THR B CA 1
ATOM 2036 C C . THR B 1 117 ? 13.172 -19.312 -14.984 1 98.88 117 THR B C 1
ATOM 2038 O O . THR B 1 117 ? 12.93 -20.516 -14.891 1 98.88 117 THR B O 1
ATOM 2041 N N . LEU B 1 118 ? 12.273 -18.438 -14.914 1 98.94 118 LEU B N 1
ATOM 2042 C CA . LEU B 1 118 ? 10.883 -18.781 -14.641 1 98.94 118 LEU B CA 1
ATOM 2043 C C . LEU B 1 118 ? 10.266 -19.547 -15.812 1 98.94 118 LEU B C 1
ATOM 2045 O O . LEU B 1 118 ? 9.594 -20.547 -15.609 1 98.94 118 LEU B O 1
ATOM 2049 N N . LYS B 1 119 ? 10.508 -19.094 -17.016 1 98.88 119 LYS B N 1
ATOM 2050 C CA . LYS B 1 119 ? 9.977 -19.781 -18.188 1 98.88 119 LYS B CA 1
ATOM 2051 C C . LYS B 1 119 ? 10.523 -21.203 -18.266 1 98.88 119 LYS B C 1
ATOM 2053 O O . LYS B 1 119 ? 9.781 -22.125 -18.594 1 98.88 119 LYS B O 1
ATOM 2058 N N . ASN B 1 120 ? 11.758 -21.312 -17.953 1 98.62 120 ASN B N 1
ATOM 2059 C CA . ASN B 1 120 ? 12.383 -22.641 -17.984 1 98.62 120 ASN B CA 1
ATOM 2060 C C . ASN B 1 120 ? 11.812 -23.562 -16.922 1 98.62 120 ASN B C 1
ATOM 2062 O O . ASN B 1 120 ? 12.016 -24.766 -16.953 1 98.62 120 ASN B O 1
ATOM 2066 N N . SER B 1 121 ? 11.156 -23.031 -15.969 1 98.69 121 SER B N 1
ATOM 2067 C CA . SER B 1 121 ? 10.5 -23.812 -14.922 1 98.69 121 SER B CA 1
ATOM 2068 C C . SER B 1 121 ? 9.016 -24 -15.219 1 98.69 121 SER B C 1
ATOM 2070 O O . SER B 1 121 ? 8.234 -24.297 -14.312 1 98.69 121 SER B O 1
ATOM 2072 N N . ASN B 1 122 ? 8.617 -23.734 -16.453 1 98.5 122 ASN B N 1
ATOM 2073 C CA . ASN B 1 122 ? 7.246 -23.922 -16.922 1 98.5 122 ASN B CA 1
ATOM 2074 C C . ASN B 1 122 ? 6.277 -22.984 -16.203 1 98.5 122 ASN B C 1
ATOM 2076 O O . ASN B 1 122 ? 5.188 -23.406 -15.805 1 98.5 122 ASN B O 1
ATOM 2080 N N . ILE B 1 123 ? 6.684 -21.812 -16.016 1 98.88 123 ILE B N 1
ATOM 2081 C CA . ILE B 1 123 ? 5.879 -20.766 -15.398 1 98.88 123 ILE B CA 1
ATOM 2082 C C . ILE B 1 123 ? 5.496 -19.719 -16.438 1 98.88 123 ILE B C 1
ATOM 2084 O O . ILE B 1 123 ? 6.328 -19.312 -17.266 1 98.88 123 ILE B O 1
ATOM 2088 N N . GLY B 1 124 ? 4.145 -19.438 -16.516 1 98.75 124 GLY B N 1
ATOM 2089 C CA . GLY B 1 124 ? 3.738 -18.297 -17.344 1 98.75 124 GLY B CA 1
ATOM 2090 C C . GLY B 1 124 ? 4.254 -16.969 -16.812 1 98.75 124 GLY B C 1
ATOM 2091 O O . GLY B 1 124 ? 4.043 -16.625 -15.656 1 98.75 124 GLY B O 1
ATOM 2092 N N . VAL B 1 125 ? 4.949 -16.188 -17.719 1 98.88 125 VAL B N 1
ATOM 2093 C CA . VAL B 1 125 ? 5.621 -14.984 -17.219 1 98.88 125 VAL B CA 1
ATOM 2094 C C . VAL B 1 125 ? 5.016 -13.742 -17.875 1 98.88 125 VAL B C 1
ATOM 2096 O O . VAL B 1 125 ? 4.871 -13.695 -19.094 1 98.88 125 VAL B O 1
ATOM 2099 N N . TYR B 1 126 ? 4.637 -12.852 -17.078 1 98.88 126 TYR B N 1
ATOM 2100 C CA . TYR B 1 126 ? 4.23 -11.508 -17.469 1 98.88 126 TYR B CA 1
ATOM 2101 C C . TYR B 1 126 ? 5.223 -10.469 -16.953 1 98.88 126 TYR B C 1
ATOM 2103 O O . TYR B 1 126 ? 5.723 -10.586 -15.828 1 98.88 126 TYR B O 1
ATOM 2111 N N . THR B 1 127 ? 5.52 -9.422 -17.75 1 98.88 127 THR B N 1
ATOM 2112 C CA . THR B 1 127 ? 6.484 -8.414 -17.328 1 98.88 127 THR B CA 1
ATOM 2113 C C . THR B 1 127 ? 5.824 -7.039 -17.25 1 98.88 127 THR B C 1
ATOM 2115 O O . THR B 1 127 ? 4.945 -6.719 -18.047 1 98.88 127 THR B O 1
ATOM 2118 N N . ALA B 1 128 ? 6.16 -6.309 -16.297 1 98.75 128 ALA B N 1
ATOM 2119 C CA . ALA B 1 128 ? 5.637 -4.961 -16.094 1 98.75 128 ALA B CA 1
ATOM 2120 C C . ALA B 1 128 ? 6.727 -4.02 -15.578 1 98.75 128 ALA B C 1
ATOM 2122 O O . ALA B 1 128 ? 7.32 -4.27 -14.523 1 98.75 128 ALA B O 1
ATOM 2123 N N . ARG B 1 129 ? 7.074 -2.982 -16.344 1 98.25 129 ARG B N 1
ATOM 2124 C CA . ARG B 1 129 ? 7.93 -1.933 -15.797 1 98.25 129 ARG B CA 1
ATOM 2125 C C . ARG B 1 129 ? 7.168 -1.053 -14.812 1 98.25 129 ARG B C 1
ATOM 2127 O O . ARG B 1 129 ? 6.355 -0.22 -15.219 1 98.25 129 ARG B O 1
ATOM 2134 N N . ALA B 1 130 ? 7.387 -1.301 -13.516 1 96.88 130 ALA B N 1
ATOM 2135 C CA . ALA B 1 130 ? 6.629 -0.636 -12.461 1 96.88 130 ALA B CA 1
ATOM 2136 C C . ALA B 1 130 ? 7.395 -0.656 -11.141 1 96.88 130 ALA B C 1
ATOM 2138 O O . ALA B 1 130 ? 7.969 -1.682 -10.758 1 96.88 130 ALA B O 1
ATOM 2139 N N . PHE B 1 131 ? 7.449 0.465 -10.594 1 95.75 131 PHE B N 1
ATOM 2140 C CA . PHE B 1 131 ? 8 0.542 -9.25 1 95.75 131 PHE B CA 1
ATOM 2141 C C . PHE B 1 131 ? 7.098 1.361 -8.336 1 95.75 131 PHE B C 1
ATOM 2143 O O . PHE B 1 131 ? 6.613 0.86 -7.32 1 95.75 131 PHE B O 1
ATOM 2150 N N . HIS B 1 132 ? 6.805 2.602 -8.75 1 94.62 132 HIS B N 1
ATOM 2151 C CA . HIS B 1 132 ? 5.879 3.439 -7.996 1 94.62 132 HIS B CA 1
ATOM 2152 C C . HIS B 1 132 ? 4.477 3.385 -8.586 1 94.62 132 HIS B C 1
ATOM 2154 O O . HIS B 1 132 ? 3.486 3.42 -7.855 1 94.62 132 HIS B O 1
ATOM 2160 N N . ASN B 1 133 ? 4.391 3.381 -9.836 1 95.62 133 ASN B N 1
ATOM 2161 C CA . ASN B 1 133 ? 3.109 3.291 -10.531 1 95.62 133 ASN B CA 1
ATOM 2162 C C . ASN B 1 133 ? 2.613 1.85 -10.602 1 95.62 133 ASN B C 1
ATOM 2164 O O . ASN B 1 133 ? 3.244 1.005 -11.242 1 95.62 133 ASN B O 1
ATOM 2168 N N . PRO B 1 134 ? 1.447 1.553 -10.055 1 98.12 134 PRO B N 1
ATOM 2169 C CA . PRO B 1 134 ? 0.983 0.164 -10.016 1 98.12 134 PRO B CA 1
ATOM 2170 C C . PRO B 1 134 ? 0.274 -0.262 -11.297 1 98.12 134 PRO B C 1
ATOM 2172 O O . PRO B 1 134 ? 0.002 -1.45 -11.492 1 98.12 134 PRO B O 1
ATOM 2175 N N . MET B 1 135 ? 0.05 0.578 -12.219 1 98.44 135 MET B N 1
ATOM 2176 C CA . MET B 1 135 ? -0.875 0.319 -13.312 1 98.44 135 MET B CA 1
ATOM 2177 C C . MET B 1 135 ? -0.329 -0.76 -14.242 1 98.44 135 MET B C 1
ATOM 2179 O O . MET B 1 135 ? -1.073 -1.634 -14.695 1 98.44 135 MET B O 1
ATOM 2183 N N . PRO B 1 136 ? 0.958 -0.701 -14.555 1 98.75 136 PRO B N 1
ATOM 2184 C CA . PRO B 1 136 ? 1.451 -1.79 -15.406 1 98.75 136 PRO B CA 1
ATOM 2185 C C . PRO B 1 136 ? 1.242 -3.166 -14.773 1 98.75 136 PRO B C 1
ATOM 2187 O O . PRO B 1 136 ? 0.966 -4.137 -15.484 1 98.75 136 PRO B O 1
ATOM 2190 N N . ILE B 1 137 ? 1.399 -3.285 -13.477 1 98.88 137 ILE B N 1
ATOM 2191 C CA . ILE B 1 137 ? 1.156 -4.551 -12.789 1 98.88 137 ILE B CA 1
ATOM 2192 C C . ILE B 1 137 ? -0.328 -4.902 -12.867 1 98.88 137 ILE B C 1
ATOM 2194 O O . ILE B 1 137 ? -0.69 -6.039 -13.18 1 98.88 137 ILE B O 1
ATOM 2198 N N . VAL B 1 138 ? -1.177 -3.943 -12.641 1 98.88 138 VAL B N 1
ATOM 2199 C CA . VAL B 1 138 ? -2.625 -4.121 -12.672 1 98.88 138 VAL B CA 1
ATOM 2200 C C . VAL B 1 138 ? -3.047 -4.645 -14.047 1 98.88 138 VAL B C 1
ATOM 2202 O O . VAL B 1 138 ? -3.889 -5.539 -14.141 1 98.88 138 VAL B O 1
ATOM 2205 N N . ASN B 1 139 ? -2.434 -4.074 -15.023 1 98.88 139 ASN B N 1
ATOM 2206 C CA . ASN B 1 139 ? -2.754 -4.52 -16.375 1 98.88 139 ASN B CA 1
ATOM 2207 C C . ASN B 1 139 ? -2.396 -5.988 -16.578 1 98.88 139 ASN B C 1
ATOM 2209 O O . ASN B 1 139 ? -3.131 -6.727 -17.234 1 98.88 139 ASN B O 1
ATOM 2213 N N . ARG B 1 140 ? -1.285 -6.457 -16.062 1 98.88 140 ARG B N 1
ATOM 2214 C CA . ARG B 1 140 ? -0.917 -7.867 -16.172 1 98.88 140 ARG B CA 1
ATOM 2215 C C . ARG B 1 140 ? -1.867 -8.734 -15.352 1 98.88 140 ARG B C 1
ATOM 2217 O O . ARG B 1 140 ? -2.209 -9.844 -15.766 1 98.88 140 ARG B O 1
ATOM 2224 N N . ILE B 1 141 ? -2.287 -8.234 -14.188 1 98.94 141 ILE B N 1
ATOM 2225 C CA . ILE B 1 141 ? -3.273 -8.945 -13.383 1 98.94 141 ILE B CA 1
ATOM 2226 C C . ILE B 1 141 ? -4.539 -9.172 -14.211 1 98.94 141 ILE B C 1
ATOM 2228 O O . ILE B 1 141 ? -5.07 -10.289 -14.25 1 98.94 141 ILE B O 1
ATOM 2232 N N . LYS B 1 142 ? -5 -8.133 -14.828 1 98.81 142 LYS B N 1
ATOM 2233 C CA . LYS B 1 142 ? -6.199 -8.25 -15.656 1 98.81 142 LYS B CA 1
ATOM 2234 C C . LYS B 1 142 ? -6.027 -9.312 -16.734 1 98.81 142 LYS B C 1
ATOM 2236 O O . LYS B 1 142 ? -6.945 -10.086 -17 1 98.81 142 LYS B O 1
ATOM 2241 N N . GLU B 1 143 ? -4.895 -9.32 -17.344 1 98.75 143 GLU B N 1
ATOM 2242 C CA . GLU B 1 143 ? -4.609 -10.312 -18.375 1 98.75 143 GLU B CA 1
ATOM 2243 C C . GLU B 1 143 ? -4.66 -11.734 -17.812 1 98.75 143 GLU B C 1
ATOM 2245 O O . GLU B 1 143 ? -5.258 -12.625 -18.406 1 98.75 143 GLU B O 1
ATOM 2250 N N . ILE B 1 144 ? -4.043 -11.914 -16.688 1 98.75 144 ILE B N 1
ATOM 2251 C CA . ILE B 1 144 ? -4.031 -13.227 -16.047 1 98.75 144 ILE B CA 1
ATOM 2252 C C . ILE B 1 144 ? -5.457 -13.641 -15.703 1 98.75 144 ILE B C 1
ATOM 2254 O O . ILE B 1 144 ? -5.867 -14.773 -15.992 1 98.75 144 ILE B O 1
ATOM 2258 N N . LEU B 1 145 ? -6.215 -12.766 -15.18 1 98.5 145 LEU B N 1
ATOM 2259 C CA . LEU B 1 145 ? -7.562 -13.055 -14.703 1 98.5 145 LEU B CA 1
ATOM 2260 C C . LEU B 1 145 ? -8.492 -13.375 -15.859 1 98.5 145 LEU B C 1
ATOM 2262 O O . LEU B 1 145 ? -9.445 -14.141 -15.711 1 98.5 145 LEU B O 1
ATOM 2266 N N . ALA B 1 146 ? -8.195 -12.781 -16.953 1 97.25 146 ALA B N 1
ATOM 2267 C CA . ALA B 1 146 ? -9.008 -13.031 -18.141 1 97.25 146 ALA B CA 1
ATOM 2268 C C . ALA B 1 146 ? -8.898 -14.484 -18.594 1 97.25 146 ALA B C 1
ATOM 2270 O O . ALA B 1 146 ? -9.805 -15.016 -19.234 1 97.25 146 ALA B O 1
ATOM 2271 N N . ASN B 1 147 ? -7.844 -15.117 -18.172 1 91.25 147 ASN B N 1
ATOM 2272 C CA . ASN B 1 147 ? -7.582 -16.484 -18.625 1 91.25 147 ASN B CA 1
ATOM 2273 C C . ASN B 1 147 ? -7.809 -17.5 -17.516 1 91.25 147 ASN B C 1
ATOM 2275 O O . ASN B 1 147 ? -7.445 -18.672 -17.656 1 91.25 147 ASN B O 1
ATOM 2279 N N . LEU B 1 148 ? -8.297 -17 -16.375 1 92.06 148 LEU B N 1
ATOM 2280 C CA . LEU B 1 148 ? -8.562 -17.922 -15.258 1 92.06 148 LEU B CA 1
ATOM 2281 C C . LEU B 1 148 ? -10.016 -18.391 -15.289 1 92.06 148 LEU B C 1
ATOM 2283 O O . LEU B 1 148 ? -10.914 -17.625 -15.648 1 92.06 148 LEU B O 1
#

Organism: Methanocaldococcus jannaschii (strain ATCC 43067 / DSM 2661 / JAL-1 / JCM 10045 / NBRC 100440) (NCBI:txid243232)

Foldseek 3Di:
DAEEEEEEEDCQFVLRLVLVLVLLQVCVVVPHAYEYAYAPVSVVVNCVVCVVCPSVVRYHYDHLVRCLVDDPRHAEYEYEAADPVRLVSQLSVCVSVVHAYEYEYEECDGDVVSVVSQVVSVHHYHYFHDRHDNVSVNVVSVVVVVVD/DAEEEEEEEDCQFVLRLVLVLVLLQVCVVVPHAYEYAYAPVSVVVNCVVCVVCPSVVRYHYDHLVVCLVDDPRHAEYEYEAADPVRLVSQLSVCVSVVHAYEYEYEECDGDVVSVVSQVVSVHHYHYFHDRHDNVSVNVVSVVVVVVD

Secondary structure (DSSP, 8-state):
--EEEEEE----STTHHHHHHHHHHHHHHTT-EEEEEE-HHHHHHHHHHTTT-TTTTT-EEEETTGGGG--TTEEEEEEEESSHHHHHHHHHHHHHH---EEEEEEESS--HHHHHHHHHTT-EEEEEE-SS--HHHHHHHHHHHHT-/--EEEEEE----STTHHHHHHHHHHHHHHTT-EEEEEE-HHHHHHHHHHTTT-TTTTT-EEEETTGGGG--TTEEEEEEEESSHHHHHHHHHHHHHH---EEEEEEESS--HHHHHHHHHTT-EEEEEE-SS--HHHHHHHHHHHHT-

Nearest PDB structures (foldseek):
  1kjn-assembly1_B  TM=9.327E-01  e=1.954E-13  Methanothermobacter thermautotrophicus
  8hkq-assembly1_A  TM=6.610E-01  e=7.880E-03  Homo sapiens
  6lzy-assembly1_B  TM=6.406E-01  e=1.021E-02  Phytolacca americana
  6lzy-assembly1_A  TM=6.967E-01  e=2.878E-02  Phytolacca americana
  4pqg-assembly1_A  TM=4.960E-01  e=6.449E-01  Streptococcus pneumoniae TIGR4